Protein AF-A0A357Y9Z3-F1 (afdb_monomer)

Nearest PDB structures (foldseek):
  7zn7-assembly1_D  TM=4.263E-01  e=2.841E-01  Rattus norvegicus

Solvent-accessible surface area (backbone atoms only — not comparable to full-atom values): 13365 Å² total; per-residue (Å²): 133,91,77,90,83,85,89,81,90,85,83,82,91,77,90,75,86,73,85,72,78,72,78,73,81,78,77,74,78,72,71,76,79,88,62,95,70,67,68,81,37,86,86,42,94,64,26,63,57,56,56,49,52,51,51,52,57,54,69,74,39,79,52,66,67,63,37,29,50,50,33,48,51,52,28,53,43,28,49,44,34,23,53,49,42,35,75,78,37,70,86,40,57,69,58,32,48,51,25,48,52,53,24,44,56,30,49,55,54,28,44,57,36,61,64,68,58,66,87,41,56,93,36,73,71,50,49,61,44,48,56,50,48,53,60,49,40,59,43,48,36,52,44,29,49,53,51,36,63,77,30,66,88,39,63,70,58,30,52,55,32,51,52,51,33,51,56,47,54,58,45,49,53,58,48,32,43,64,36,64,67,58,60,78,73,76,66,82,57,73,92,62,80,53,36,21,10,27,70,88,65,44,63,24,55,19,65,57,53,27,53,67,68,73,40,61,74,67,43,82,38,65,43,81,79,87,128

Sequence (227 aa):
MKKFLILPLFVSFFLAGAVLAHPEDEITITVDLGIEDPGTLPTSPFYFLKEWRRGLKLLFTFDRVKKAELELEISNEKAAEAKKVEEENPDNIEAIKRAIENYKKSQERLKARLEALGDISENPQVERLLERLEERTEKHERLFEELLEKFEDQEELRDISREAKERLGETLERTLERAGKLRNEEIVCTQIYDPVCGQDGKTYSNDCHARRAKVEIRQKGECPRPF

Foldseek 3Di:
DDDDDDDDDDDDDDDDDDPPDDPDPPPPVPQCLVPPDLPDAPVDPCVVVVVVVLVVVLVPPPDLLVSLLSLLVVLSSLLVSLVVCCVVCVPPPVSSLVSLVSSVVSLVVSLVSLVVPPQQAPPPSVVVSLVVLVVNLVSSLVSLVVQLVSCVVPVSSNVSSVVSNVSSVVSSVVSCVSHVNPPPCPLDDDQQQFWFAFPVQAIDRDPSRCVSVVTDTPGTDGGDDDD

Mean predicted aligned error: 13.74 Å

Radius of gyration: 30.09 Å; Cα contacts (8 Å, |Δi|>4): 226; chains: 1; bounding box: 109×49×74 Å

Structure (mmCIF, N/CA/C/O backbone):
data_AF-A0A357Y9Z3-F1
#
_entry.id   AF-A0A357Y9Z3-F1
#
loop_
_atom_site.group_PDB
_atom_site.id
_atom_site.type_symbol
_atom_site.label_atom_id
_atom_site.label_alt_id
_atom_site.label_comp_id
_atom_site.label_asym_id
_atom_site.label_entity_id
_atom_site.label_seq_id
_atom_site.pdbx_PDB_ins_code
_atom_site.Cartn_x
_atom_site.Cartn_y
_atom_site.Cartn_z
_atom_site.occupancy
_atom_site.B_iso_or_equiv
_atom_site.auth_seq_id
_atom_site.auth_comp_id
_atom_site.auth_asym_id
_atom_site.auth_atom_id
_atom_site.pdbx_PDB_model_num
ATOM 1 N N . MET A 1 1 ? -87.201 -2.902 23.696 1.00 36.66 1 MET A N 1
ATOM 2 C CA . MET A 1 1 ? -86.396 -3.430 22.569 1.00 36.66 1 MET A CA 1
ATOM 3 C C . MET A 1 1 ? -85.145 -2.567 22.429 1.00 36.66 1 MET A C 1
ATOM 5 O O . MET A 1 1 ? -85.344 -1.373 22.334 1.00 36.66 1 MET A O 1
ATOM 9 N N . LYS A 1 2 ? -83.942 -3.188 22.447 1.00 39.88 2 LYS A N 1
ATOM 10 C CA . LYS A 1 2 ? -82.606 -2.768 21.921 1.00 39.88 2 LYS A CA 1
ATOM 11 C C . LYS A 1 2 ? -82.118 -1.320 22.165 1.00 39.88 2 LYS A C 1
ATOM 13 O O . LYS A 1 2 ? -82.866 -0.392 21.950 1.00 39.88 2 LYS A O 1
ATOM 18 N N . LYS A 1 3 ? -80.851 -0.981 22.411 1.00 43.59 3 LYS A N 1
ATOM 19 C CA . LYS A 1 3 ? -79.561 -1.563 22.842 1.00 43.59 3 LYS A CA 1
ATOM 20 C C . LYS A 1 3 ? -78.668 -0.311 23.066 1.00 43.59 3 LYS A C 1
ATOM 22 O O . LYS A 1 3 ? -78.899 0.716 22.437 1.00 43.59 3 LYS A O 1
ATOM 27 N N . PHE A 1 4 ? -77.681 -0.417 23.949 1.00 44.50 4 PHE A N 1
ATOM 28 C CA . PHE A 1 4 ? -76.581 0.533 24.187 1.00 44.50 4 PHE A CA 1
ATOM 29 C C . PHE A 1 4 ? -75.815 0.955 22.909 1.00 44.50 4 PHE A C 1
ATOM 31 O O . PHE A 1 4 ? -75.704 0.123 22.012 1.00 44.50 4 PHE A O 1
ATOM 38 N N . LEU A 1 5 ? -75.205 2.158 22.877 1.00 41.22 5 LEU A N 1
ATOM 39 C CA . LEU A 1 5 ? -73.734 2.381 22.956 1.00 41.22 5 LEU A CA 1
ATOM 40 C C . LEU A 1 5 ? -73.305 3.841 22.595 1.00 41.22 5 LEU A C 1
ATOM 42 O O . LEU A 1 5 ? -73.518 4.291 21.479 1.00 41.22 5 LEU A O 1
ATOM 46 N N . ILE A 1 6 ? -72.697 4.526 23.576 1.00 43.41 6 ILE A N 1
ATOM 47 C CA . ILE A 1 6 ? -71.386 5.235 23.608 1.00 43.41 6 ILE A CA 1
ATOM 48 C C . ILE A 1 6 ? -70.985 6.277 22.510 1.00 43.41 6 ILE A C 1
ATOM 50 O O . ILE A 1 6 ? -70.808 5.942 21.347 1.00 43.41 6 ILE A O 1
ATOM 54 N N . LEU A 1 7 ? -70.766 7.520 23.004 1.00 39.41 7 LEU A N 1
ATOM 55 C CA . LEU A 1 7 ? -69.836 8.655 22.687 1.00 39.41 7 LEU A CA 1
ATOM 56 C C . LEU A 1 7 ? -68.559 8.389 21.817 1.00 39.41 7 LEU A C 1
ATOM 58 O O . LEU A 1 7 ? -68.197 7.230 21.663 1.00 39.41 7 LEU A O 1
ATOM 62 N N . PRO A 1 8 ? -67.677 9.383 21.495 1.00 50.94 8 PRO A N 1
ATOM 63 C CA . PRO A 1 8 ? -67.817 10.822 21.170 1.00 50.94 8 PRO A CA 1
ATOM 64 C C . PRO A 1 8 ? -66.935 11.315 19.968 1.00 50.94 8 PRO A C 1
ATOM 66 O O . PRO A 1 8 ? -66.034 10.629 19.506 1.00 50.94 8 PRO A O 1
ATOM 69 N N . LEU A 1 9 ? -67.198 12.552 19.512 1.00 50.44 9 LEU A N 1
ATOM 70 C CA . LEU A 1 9 ? -66.268 13.631 19.086 1.00 50.44 9 LEU A CA 1
ATOM 71 C C . LEU A 1 9 ? -64.842 13.269 18.588 1.00 50.44 9 LEU A C 1
ATOM 73 O O . LEU A 1 9 ? -63.999 12.906 19.396 1.00 50.44 9 LEU A O 1
ATOM 77 N N . PHE A 1 10 ? -64.516 13.575 17.321 1.00 42.59 10 PHE A N 1
ATOM 78 C CA . PHE A 1 10 ? -63.180 14.076 16.949 1.00 42.59 10 PHE A CA 1
ATOM 79 C C . PHE A 1 10 ? -63.260 15.086 15.796 1.00 42.59 10 PHE A C 1
ATOM 81 O O . PHE A 1 10 ? -63.933 14.877 14.788 1.00 42.59 10 PHE A O 1
ATOM 88 N N . VAL A 1 11 ? -62.619 16.226 16.041 1.00 44.88 11 VAL A N 1
ATOM 89 C CA . VAL A 1 11 ? -62.682 17.487 15.302 1.00 44.88 11 VAL A CA 1
ATOM 90 C C . VAL A 1 11 ? -61.796 17.454 14.056 1.00 44.88 11 VAL A C 1
ATOM 92 O O . VAL A 1 11 ? -60.762 16.796 14.010 1.00 44.88 11 VAL A O 1
ATOM 95 N N . SER A 1 12 ? -62.272 18.195 13.061 1.00 44.56 12 SER A N 1
ATOM 96 C CA . SER A 1 12 ? -61.763 18.474 11.721 1.00 44.56 12 SER A CA 1
ATOM 97 C C . SER A 1 12 ? -60.246 18.468 11.499 1.00 44.56 12 SER A C 1
ATOM 99 O O . SER A 1 12 ? -59.479 19.175 12.148 1.00 44.56 12 SER A O 1
ATOM 101 N N . PHE A 1 13 ? -59.899 17.771 10.424 1.00 46.59 13 PHE A N 1
ATOM 102 C CA . PHE A 1 13 ? -58.672 17.808 9.642 1.00 46.59 13 PHE A CA 1
ATOM 103 C C . PHE A 1 13 ? -58.394 19.221 9.084 1.00 46.59 13 PHE A C 1
ATOM 105 O O . PHE A 1 13 ? -59.186 19.740 8.299 1.00 46.59 13 PHE A O 1
ATOM 112 N N . PHE A 1 14 ? -57.267 19.828 9.462 1.00 40.62 14 PHE A N 1
ATOM 113 C CA . PHE A 1 14 ? -56.675 20.976 8.767 1.00 40.62 14 PHE A CA 1
ATOM 114 C C . PHE A 1 14 ? -55.256 20.581 8.339 1.00 40.62 14 PHE A C 1
ATOM 116 O O . PHE A 1 14 ? -54.347 20.493 9.161 1.00 40.62 14 PHE A O 1
ATOM 123 N N . LEU A 1 15 ? -55.085 20.307 7.044 1.00 45.50 15 LEU A N 1
ATOM 124 C CA . LEU A 1 15 ? -53.782 20.182 6.390 1.00 45.50 15 LEU A CA 1
ATOM 125 C C . LEU A 1 15 ? -53.209 21.590 6.197 1.00 45.50 15 LEU A C 1
ATOM 127 O O . LEU A 1 15 ? -53.617 22.306 5.284 1.00 45.50 15 LEU A O 1
ATOM 131 N N . ALA A 1 16 ? -52.264 21.982 7.047 1.00 44.72 16 ALA A N 1
ATOM 132 C CA . ALA A 1 16 ? -51.320 23.046 6.733 1.00 44.72 16 ALA A CA 1
ATOM 133 C C . ALA A 1 16 ? -50.057 22.385 6.173 1.00 44.72 16 ALA A C 1
ATOM 135 O O . ALA A 1 16 ? -49.430 21.564 6.843 1.00 44.72 16 ALA A O 1
ATOM 136 N N . GLY A 1 17 ? -49.727 22.701 4.921 1.00 47.00 17 GLY A N 1
ATOM 137 C CA . GLY A 1 17 ? -48.512 22.235 4.269 1.00 47.00 17 GLY A CA 1
ATOM 138 C C . GLY A 1 17 ? -47.281 22.737 5.014 1.00 47.00 17 GLY A C 1
ATOM 139 O O . GLY A 1 17 ? -46.992 23.931 5.009 1.00 47.00 17 GLY A O 1
ATOM 140 N N . ALA A 1 18 ? -46.550 21.814 5.631 1.00 42.38 18 ALA A N 1
ATOM 141 C CA . ALA A 1 18 ? -45.146 22.014 5.923 1.00 42.38 18 ALA A CA 1
ATOM 142 C C . ALA A 1 18 ? -44.379 21.664 4.644 1.00 42.38 18 ALA A C 1
ATOM 144 O O . ALA A 1 18 ? -44.424 20.527 4.174 1.00 42.38 18 ALA A O 1
ATOM 145 N N . VAL A 1 19 ? -43.710 22.659 4.064 1.00 40.16 19 VAL A N 1
ATOM 146 C CA . VAL A 1 19 ? -42.598 22.430 3.143 1.00 40.16 19 VAL A CA 1
ATOM 147 C C . VAL A 1 19 ? -41.565 21.641 3.940 1.00 40.16 19 VAL A C 1
ATOM 149 O O . VAL A 1 19 ? -40.893 22.192 4.809 1.00 40.16 19 VAL A O 1
ATOM 152 N N . LEU A 1 20 ? -41.506 20.330 3.717 1.00 36.69 20 LEU A N 1
ATOM 153 C CA . LEU A 1 20 ? -40.380 19.532 4.168 1.00 36.69 20 LEU A CA 1
ATOM 154 C C . LEU A 1 20 ? -39.199 19.975 3.313 1.00 36.69 20 LEU A C 1
ATOM 156 O O . LEU A 1 20 ? -39.205 19.791 2.097 1.00 36.69 20 LEU A O 1
ATOM 160 N N . ALA A 1 21 ? -38.225 20.617 3.954 1.00 38.84 21 ALA A N 1
ATOM 161 C CA . ALA A 1 21 ? -36.883 20.707 3.418 1.00 38.84 21 ALA A CA 1
ATOM 162 C C . ALA A 1 21 ? -36.474 19.291 2.989 1.00 38.84 21 ALA A C 1
ATOM 164 O O . ALA A 1 21 ? -36.480 18.368 3.807 1.00 38.84 21 ALA A O 1
ATOM 165 N N . HIS A 1 22 ? -36.206 19.100 1.698 1.00 40.69 22 HIS A N 1
ATOM 166 C CA . HIS A 1 22 ? -35.485 17.915 1.267 1.00 40.69 22 HIS A CA 1
ATOM 167 C C . HIS A 1 22 ? -34.113 17.963 1.951 1.00 40.69 22 HIS A C 1
ATOM 169 O O . HIS A 1 22 ? -33.513 19.042 1.971 1.00 40.69 22 HIS A O 1
ATOM 175 N N . PRO A 1 23 ? -33.632 16.858 2.543 1.00 43.53 23 PRO A N 1
ATOM 176 C CA . PRO A 1 23 ? -32.230 16.784 2.904 1.00 43.53 23 PRO A CA 1
ATOM 177 C C . PRO A 1 23 ? -31.458 16.979 1.599 1.00 43.53 23 PRO A C 1
ATOM 179 O O . PRO A 1 23 ? -31.712 16.276 0.620 1.00 43.53 23 PRO A O 1
ATOM 182 N N . GLU A 1 24 ? -30.601 17.995 1.556 1.00 42.97 24 GLU A N 1
ATOM 183 C CA . GLU A 1 24 ? -29.545 18.029 0.555 1.00 42.97 24 GLU A CA 1
ATOM 184 C C . GLU A 1 24 ? -28.793 16.712 0.708 1.00 42.97 24 GLU A C 1
ATOM 186 O O . GLU A 1 24 ? -28.447 16.329 1.828 1.00 42.97 24 GLU A O 1
ATOM 191 N N . ASP A 1 25 ? -28.668 15.985 -0.398 1.00 36.69 25 ASP A N 1
ATOM 192 C CA . ASP A 1 25 ? -27.933 14.738 -0.481 1.00 36.69 25 ASP A CA 1
ATOM 193 C C . ASP A 1 25 ? -26.574 14.923 0.204 1.00 36.69 25 ASP A C 1
ATOM 195 O O . ASP A 1 25 ? -25.665 15.558 -0.333 1.00 36.69 25 ASP A O 1
ATOM 199 N N . GLU A 1 26 ? -26.442 14.385 1.414 1.00 37.16 26 GLU A N 1
ATOM 200 C CA . GLU A 1 26 ? -25.158 14.143 2.043 1.00 37.16 26 GLU A CA 1
ATOM 201 C C . GLU A 1 26 ? -24.483 13.104 1.150 1.00 37.16 26 GLU A C 1
ATOM 203 O O . GLU A 1 26 ? -24.727 11.899 1.258 1.00 37.16 26 GLU A O 1
ATOM 208 N N . ILE A 1 27 ? -23.715 13.584 0.169 1.00 39.47 27 ILE A N 1
ATOM 209 C CA . ILE A 1 27 ? -22.860 12.751 -0.666 1.00 39.47 27 ILE A CA 1
ATOM 210 C C . ILE A 1 27 ? -21.783 12.214 0.275 1.00 39.47 27 ILE A C 1
ATOM 212 O O . ILE A 1 27 ? -20.676 12.737 0.362 1.00 39.47 27 ILE A O 1
ATOM 216 N N . THR A 1 28 ? -22.124 11.163 1.011 1.00 40.84 28 THR A N 1
ATOM 217 C CA . THR A 1 28 ? -21.154 10.267 1.616 1.00 40.84 28 THR A CA 1
ATOM 218 C C . THR A 1 28 ? -20.412 9.640 0.445 1.00 40.84 28 THR A C 1
ATOM 220 O O . THR A 1 28 ? -20.874 8.690 -0.186 1.00 40.84 28 THR A O 1
ATOM 223 N N . ILE A 1 29 ? -19.274 10.230 0.072 1.00 50.00 29 ILE A N 1
ATOM 224 C CA . ILE A 1 29 ? -18.338 9.613 -0.864 1.00 50.00 29 ILE A CA 1
ATOM 225 C C . ILE A 1 29 ? -17.753 8.416 -0.116 1.00 50.00 29 ILE A C 1
ATOM 227 O O . ILE A 1 29 ? -16.662 8.482 0.437 1.00 50.00 29 ILE A O 1
ATOM 231 N N . THR A 1 30 ? -18.494 7.311 -0.044 1.00 61.34 30 THR A N 1
ATOM 232 C CA . THR A 1 30 ? -17.963 6.076 0.515 1.00 61.34 30 THR A CA 1
ATOM 233 C C . THR A 1 30 ? -16.830 5.644 -0.402 1.00 61.34 30 THR A C 1
ATOM 235 O O . THR A 1 30 ? -17.068 5.256 -1.546 1.00 61.34 30 THR A O 1
ATOM 238 N N . VAL A 1 31 ? -15.591 5.740 0.078 1.00 77.88 31 VAL A N 1
ATOM 239 C CA . VAL A 1 31 ? -14.409 5.404 -0.723 1.00 77.88 31 VAL A CA 1
ATOM 240 C 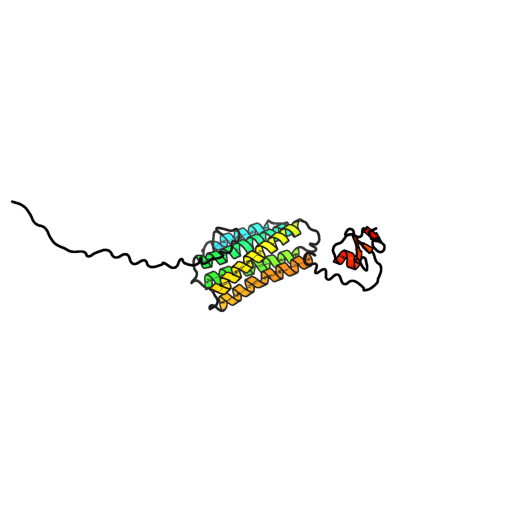C . VAL A 1 31 ? -14.487 3.944 -1.181 1.00 77.88 31 VAL A C 1
ATOM 242 O O . VAL A 1 31 ? -14.455 3.029 -0.354 1.00 77.88 31 VAL A O 1
ATOM 245 N N . ASP A 1 32 ? -14.612 3.716 -2.490 1.00 84.94 32 ASP A N 1
ATOM 246 C CA . ASP A 1 32 ? -14.648 2.372 -3.071 1.00 84.94 32 ASP A CA 1
ATOM 247 C C . ASP A 1 32 ? -13.223 1.840 -3.299 1.00 84.94 32 ASP A C 1
ATOM 249 O O . ASP A 1 32 ? -12.514 2.211 -4.242 1.00 84.94 32 ASP A O 1
ATOM 253 N N . LEU A 1 33 ? -12.803 0.933 -2.416 1.00 87.31 33 LEU A N 1
ATOM 254 C CA . LEU A 1 33 ? -11.519 0.232 -2.493 1.00 87.31 33 LEU A CA 1
ATOM 255 C C . LEU A 1 33 ? -11.547 -0.960 -3.470 1.00 87.31 33 LEU A C 1
ATOM 257 O O . LEU A 1 33 ? -10.529 -1.643 -3.643 1.00 87.31 33 LEU A O 1
ATOM 261 N N . GLY A 1 34 ? -12.689 -1.232 -4.110 1.00 82.62 34 GLY A N 1
ATOM 262 C CA . GLY A 1 34 ? -12.930 -2.412 -4.938 1.00 82.62 34 GLY A CA 1
ATOM 263 C C . GLY A 1 34 ? -12.962 -3.716 -4.136 1.00 82.62 34 GLY A C 1
ATOM 264 O O . GLY A 1 34 ? -12.630 -4.769 -4.678 1.00 82.62 34 GLY A O 1
ATOM 265 N N . ILE A 1 35 ? -13.277 -3.637 -2.839 1.00 85.06 35 ILE A N 1
ATOM 266 C CA . ILE A 1 35 ? -13.423 -4.773 -1.922 1.00 85.06 35 ILE A CA 1
ATOM 267 C C . ILE A 1 35 ? -14.720 -4.560 -1.140 1.00 85.06 35 ILE A C 1
ATOM 269 O O . ILE A 1 35 ? -14.771 -3.694 -0.272 1.00 85.06 35 ILE A O 1
ATOM 273 N N . GLU A 1 36 ? -15.749 -5.352 -1.446 1.00 80.38 36 GLU A N 1
ATOM 274 C CA . GLU A 1 36 ? -17.044 -5.291 -0.749 1.00 80.38 36 GLU A CA 1
ATOM 275 C C . GLU A 1 36 ? -16.958 -5.866 0.673 1.00 80.38 36 GLU A C 1
ATOM 277 O O . GLU A 1 36 ? -17.522 -5.305 1.610 1.00 80.38 36 GLU A O 1
ATOM 282 N N . ASP A 1 37 ? -16.222 -6.969 0.843 1.00 88.81 37 ASP A N 1
ATOM 283 C CA . ASP A 1 37 ? -16.010 -7.622 2.134 1.00 88.81 37 ASP A CA 1
ATOM 284 C C . ASP A 1 37 ? -14.552 -8.105 2.255 1.00 88.81 37 ASP A C 1
ATOM 286 O O . ASP A 1 37 ? -14.136 -9.014 1.525 1.00 88.81 37 ASP A O 1
ATOM 290 N N . PRO A 1 38 ? -13.742 -7.530 3.166 1.00 92.38 38 PRO A N 1
ATOM 291 C CA . PRO A 1 38 ? -12.386 -8.008 3.406 1.00 92.38 38 PRO A CA 1
ATOM 292 C C . PRO A 1 38 ? -12.358 -9.379 4.108 1.00 92.38 38 PRO A C 1
ATOM 294 O O . PRO A 1 38 ? -11.282 -9.969 4.244 1.00 92.38 38 PRO A O 1
ATOM 297 N N . GLY A 1 39 ? -13.489 -9.910 4.576 1.00 93.81 39 GLY A N 1
ATOM 298 C CA . GLY A 1 39 ? -13.601 -11.159 5.318 1.00 93.81 39 GLY A CA 1
ATOM 299 C C . GLY A 1 39 ? -13.204 -10.983 6.783 1.00 93.81 39 GLY A C 1
ATOM 300 O O . GLY A 1 39 ? -13.591 -10.030 7.448 1.00 93.81 39 GLY A O 1
ATOM 301 N N . THR A 1 40 ? -12.403 -11.904 7.330 1.00 95.25 40 THR A N 1
ATOM 302 C CA . THR A 1 40 ? -12.030 -11.860 8.755 1.00 95.25 40 THR A CA 1
ATOM 303 C C . THR A 1 40 ? -11.288 -10.567 9.110 1.00 95.25 40 THR A C 1
ATOM 305 O O . THR A 1 40 ? -10.220 -10.295 8.551 1.00 95.25 40 THR A O 1
ATOM 308 N N . LEU A 1 41 ? -11.841 -9.810 10.061 1.00 97.06 41 LEU A N 1
ATOM 309 C CA . LEU A 1 41 ? -11.287 -8.550 10.557 1.00 97.06 41 LEU A CA 1
ATOM 310 C C . LEU A 1 41 ? -10.275 -8.753 11.696 1.00 97.06 41 LEU A C 1
ATOM 312 O O . LEU A 1 41 ? -10.347 -9.768 12.395 1.00 97.06 41 LEU A O 1
ATOM 316 N N . PRO A 1 42 ? -9.387 -7.773 11.951 1.00 96.25 42 PRO A N 1
ATOM 317 C CA . PRO A 1 42 ? -8.447 -7.783 13.079 1.00 96.25 42 PRO A CA 1
ATOM 318 C C . PRO A 1 42 ? -9.083 -7.898 14.473 1.00 96.25 42 PRO A C 1
ATOM 320 O O . PRO A 1 42 ? -8.393 -8.234 15.435 1.00 96.25 42 PRO A O 1
ATOM 323 N N . THR A 1 43 ? -10.379 -7.612 14.595 1.00 95.12 43 THR A N 1
ATOM 324 C CA . THR A 1 43 ? -11.173 -7.780 15.822 1.00 95.12 43 THR A CA 1
ATOM 325 C C . THR A 1 43 ? -11.546 -9.241 16.092 1.00 95.12 43 THR A C 1
ATOM 327 O O . THR A 1 43 ? -11.872 -9.597 17.223 1.00 95.12 43 THR A O 1
ATOM 330 N N . SER A 1 44 ? -11.474 -10.111 15.079 1.00 96.56 44 SER A N 1
ATOM 331 C CA . SER A 1 44 ? -11.830 -11.524 15.192 1.00 96.56 44 SER A CA 1
ATOM 332 C C . SER A 1 44 ? -10.720 -12.358 15.851 1.00 96.56 44 SER A C 1
ATOM 334 O O . SER A 1 44 ? -9.554 -12.249 15.457 1.00 96.56 44 SER A O 1
ATOM 336 N N . PRO A 1 45 ? -11.061 -13.312 16.744 1.00 95.94 45 PRO A N 1
ATOM 337 C CA . PRO A 1 45 ? -10.101 -14.261 17.313 1.00 95.94 45 PRO A CA 1
ATOM 338 C C . PRO A 1 45 ? -9.368 -15.118 16.273 1.00 95.94 45 PRO A C 1
ATOM 340 O O . PRO A 1 45 ? -8.286 -15.622 16.553 1.00 95.94 45 PRO A O 1
ATOM 343 N N . PHE A 1 46 ? -9.940 -15.291 15.076 1.00 96.56 46 PHE A N 1
ATOM 344 C CA . PHE A 1 46 ? -9.372 -16.119 14.007 1.00 96.56 46 PHE A CA 1
ATOM 345 C C . PHE A 1 46 ? -8.571 -15.320 12.968 1.00 96.56 46 PHE A C 1
ATOM 347 O O . PHE A 1 46 ? -8.106 -15.894 11.982 1.00 96.56 46 PHE A O 1
ATOM 354 N N . TYR A 1 47 ? -8.348 -14.017 13.179 1.00 95.88 47 TYR A N 1
ATOM 355 C CA . TYR A 1 47 ? -7.584 -13.172 12.252 1.00 95.88 47 TYR A CA 1
ATOM 356 C C . TYR A 1 47 ? -6.153 -13.679 12.001 1.00 95.88 47 TYR A C 1
ATOM 358 O O . TYR A 1 47 ? -5.626 -13.555 10.895 1.00 95.88 47 TYR A O 1
ATOM 366 N N . PHE A 1 48 ? -5.540 -14.344 12.987 1.00 96.25 48 PHE A N 1
ATOM 367 C CA . PHE A 1 48 ? -4.215 -14.956 12.832 1.00 96.25 48 PHE A CA 1
ATOM 368 C C . PHE A 1 48 ? -4.152 -15.957 11.665 1.00 96.25 48 PHE A C 1
ATOM 370 O O . PHE A 1 48 ? -3.115 -16.068 11.012 1.00 96.25 48 PHE A O 1
ATOM 377 N N . LEU A 1 49 ? -5.251 -16.666 11.368 1.00 97.00 49 LEU A N 1
ATOM 378 C CA . LEU A 1 49 ? -5.307 -17.626 10.265 1.00 97.00 49 LEU A CA 1
ATOM 379 C C . LEU A 1 49 ? -5.216 -16.909 8.910 1.00 97.00 49 LEU A C 1
ATOM 381 O O . LEU A 1 49 ? -4.570 -17.408 7.985 1.00 97.00 49 LEU A O 1
ATOM 385 N N . LYS A 1 50 ? -5.808 -15.713 8.811 1.00 96.38 50 LYS A N 1
ATOM 386 C CA . LYS A 1 50 ? -5.722 -14.848 7.630 1.00 96.38 50 LYS A CA 1
ATOM 387 C C . LYS A 1 50 ? -4.293 -14.357 7.412 1.00 96.38 50 LYS A C 1
ATOM 389 O O . LYS A 1 50 ? -3.760 -14.518 6.313 1.00 96.38 50 LYS A O 1
ATOM 394 N N . GLU A 1 51 ? -3.643 -13.839 8.458 1.00 97.12 51 GLU A N 1
ATOM 395 C CA . GLU A 1 51 ? -2.244 -13.387 8.378 1.00 97.12 51 GLU A CA 1
ATOM 396 C C . GLU A 1 51 ? -1.289 -14.544 8.046 1.00 97.12 51 GLU A C 1
ATOM 398 O O . GLU A 1 51 ? -0.398 -14.389 7.209 1.00 97.12 51 GLU A O 1
ATOM 403 N N . TRP A 1 52 ? -1.509 -15.732 8.615 1.00 96.31 52 TRP A N 1
ATOM 404 C CA . TRP A 1 52 ? -0.733 -16.925 8.277 1.00 96.31 52 TRP A CA 1
ATOM 405 C C . TRP A 1 52 ? -0.898 -17.324 6.803 1.00 96.31 52 TRP A C 1
ATOM 407 O O . TRP A 1 52 ? 0.098 -17.551 6.113 1.00 96.31 52 TRP A O 1
ATOM 417 N N . ARG A 1 53 ? -2.134 -17.331 6.277 1.00 96.81 53 ARG A N 1
ATOM 418 C CA . ARG A 1 53 ? -2.403 -17.619 4.856 1.00 96.81 53 ARG A CA 1
ATOM 419 C C . ARG A 1 53 ? -1.721 -16.608 3.931 1.00 96.81 53 ARG A C 1
ATOM 421 O O . ARG A 1 53 ? -1.146 -17.011 2.919 1.00 96.81 53 ARG A O 1
ATOM 428 N N . ARG A 1 54 ? -1.749 -15.315 4.273 1.00 96.75 54 ARG A N 1
ATOM 429 C CA . ARG A 1 54 ? -1.024 -14.256 3.545 1.00 96.75 54 ARG A CA 1
ATOM 430 C C . ARG A 1 54 ? 0.482 -14.525 3.540 1.00 96.75 54 ARG A C 1
ATOM 432 O O . ARG A 1 54 ? 1.106 -14.479 2.482 1.00 96.75 54 ARG A O 1
ATOM 439 N N . GLY A 1 55 ? 1.042 -14.887 4.695 1.00 96.56 55 GLY A N 1
ATOM 440 C CA . GLY A 1 55 ? 2.449 -15.266 4.836 1.00 96.56 55 GLY A CA 1
ATOM 441 C C . GLY A 1 55 ? 2.839 -16.449 3.948 1.00 96.56 55 GLY A C 1
ATOM 442 O O . GLY A 1 55 ? 3.844 -16.378 3.241 1.00 96.56 55 GLY A O 1
ATOM 443 N N . LEU A 1 56 ? 2.016 -17.502 3.904 1.00 97.31 56 LEU A N 1
ATOM 444 C CA . LEU A 1 56 ? 2.230 -18.634 3.000 1.00 97.31 56 LEU A CA 1
ATOM 445 C C . LEU A 1 56 ? 2.169 -18.215 1.525 1.00 97.31 56 LEU A C 1
ATOM 447 O O . LEU A 1 56 ? 3.070 -18.556 0.761 1.00 97.31 56 LEU A O 1
ATOM 451 N N . LYS A 1 57 ? 1.151 -17.439 1.123 1.00 96.75 57 LYS A N 1
ATOM 452 C CA . LYS A 1 57 ? 1.010 -16.945 -0.262 1.00 96.75 57 LYS A CA 1
ATOM 453 C C . LYS A 1 57 ? 2.257 -16.150 -0.683 1.00 96.75 57 LYS A C 1
ATOM 455 O O . LYS A 1 57 ? 2.792 -16.373 -1.768 1.00 96.75 57 LYS A O 1
ATOM 460 N N . LEU A 1 58 ? 2.781 -15.294 0.198 1.00 96.50 58 LEU A N 1
ATOM 461 C CA . LEU A 1 58 ? 4.013 -14.527 -0.030 1.00 96.50 58 LEU A CA 1
ATOM 462 C C . LEU A 1 58 ? 5.274 -15.403 -0.100 1.00 96.50 58 LEU A C 1
ATOM 464 O O . LEU A 1 58 ? 6.158 -15.131 -0.917 1.00 96.50 58 LEU A O 1
ATOM 468 N N . LEU A 1 59 ? 5.370 -16.442 0.734 1.00 96.56 59 LEU A N 1
ATOM 469 C CA . LEU A 1 59 ? 6.517 -17.354 0.764 1.00 96.56 59 LEU A CA 1
ATOM 470 C C . LEU A 1 59 ? 6.657 -18.133 -0.551 1.00 96.56 59 LEU A C 1
ATOM 472 O O . LEU A 1 59 ? 7.761 -18.237 -1.081 1.00 96.56 59 LEU A O 1
ATOM 476 N N . PHE A 1 60 ? 5.542 -18.612 -1.106 1.00 96.75 60 PHE A N 1
ATOM 477 C CA . PHE A 1 60 ? 5.520 -19.378 -2.358 1.00 96.75 60 PHE A CA 1
ATOM 478 C C . PHE A 1 60 ? 5.437 -18.518 -3.629 1.00 96.75 60 PH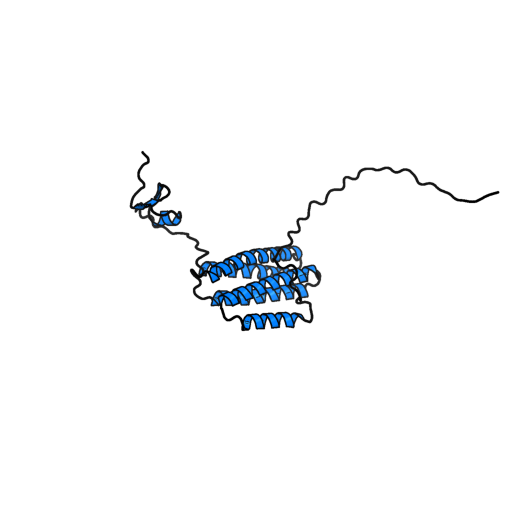E A C 1
ATOM 480 O O . PHE A 1 60 ? 5.483 -19.048 -4.739 1.00 96.75 60 PHE A O 1
ATOM 487 N N . THR A 1 61 ? 5.353 -17.192 -3.507 1.00 96.75 61 THR A N 1
ATOM 488 C CA . THR A 1 61 ? 5.457 -16.289 -4.661 1.00 96.75 61 THR A CA 1
ATOM 489 C C . THR A 1 61 ? 6.934 -16.007 -4.930 1.00 96.75 61 THR A C 1
ATOM 491 O O . THR A 1 61 ? 7.552 -15.240 -4.207 1.00 96.75 61 THR A O 1
ATOM 494 N N . PHE A 1 62 ? 7.554 -16.638 -5.927 1.00 95.50 62 PHE A N 1
ATOM 495 C CA . PHE A 1 62 ? 9.005 -16.489 -6.157 1.00 95.50 62 PHE A CA 1
ATOM 496 C C . PHE A 1 62 ? 9.383 -15.281 -7.018 1.00 95.50 62 PHE A C 1
ATOM 498 O O . PHE A 1 62 ? 10.441 -14.686 -6.821 1.00 95.50 62 PHE A O 1
ATOM 505 N N . ASP A 1 63 ? 8.510 -14.905 -7.950 1.00 94.94 63 ASP A N 1
ATOM 506 C CA . ASP A 1 63 ? 8.705 -13.742 -8.811 1.00 94.94 63 ASP A CA 1
ATOM 507 C C . ASP A 1 63 ? 8.647 -12.446 -7.986 1.00 94.94 63 ASP A C 1
ATOM 509 O O . ASP A 1 63 ? 7.730 -12.249 -7.185 1.00 94.94 63 ASP A O 1
ATOM 513 N N . ARG A 1 64 ? 9.646 -11.572 -8.155 1.00 95.06 64 ARG A N 1
ATOM 514 C CA . ARG A 1 64 ? 9.780 -10.352 -7.346 1.00 95.06 64 ARG A CA 1
ATOM 515 C C . ARG A 1 64 ? 8.667 -9.344 -7.623 1.00 95.06 64 ARG A C 1
ATOM 517 O O . ARG A 1 64 ? 8.152 -8.762 -6.672 1.00 95.06 64 ARG A O 1
ATOM 524 N N . VAL A 1 65 ? 8.276 -9.177 -8.888 1.00 95.19 65 VAL A N 1
ATOM 525 C CA . VAL A 1 65 ? 7.219 -8.239 -9.287 1.00 95.19 65 VAL A CA 1
ATOM 526 C C . VAL A 1 65 ? 5.870 -8.750 -8.798 1.00 95.19 65 VAL A C 1
ATOM 528 O O . VAL A 1 65 ? 5.168 -8.025 -8.105 1.00 95.19 65 VAL A O 1
ATOM 531 N N . LYS A 1 66 ? 5.551 -10.031 -9.023 1.00 96.12 66 LYS A N 1
ATOM 532 C CA . LYS A 1 66 ? 4.320 -10.651 -8.500 1.00 96.12 66 LYS A CA 1
ATOM 533 C C . LYS A 1 66 ? 4.267 -10.637 -6.976 1.00 96.12 66 LYS A C 1
ATOM 535 O O . LYS A 1 66 ? 3.192 -10.520 -6.401 1.00 96.12 66 LYS A O 1
ATOM 540 N N . LYS A 1 67 ? 5.412 -10.756 -6.296 1.00 97.44 67 LYS A N 1
ATOM 541 C CA . LYS A 1 67 ? 5.476 -10.632 -4.833 1.00 97.44 67 LYS A CA 1
ATOM 542 C C . LYS A 1 67 ? 5.168 -9.207 -4.374 1.00 97.44 67 LYS A C 1
ATOM 544 O O . LYS A 1 67 ? 4.494 -9.050 -3.361 1.00 97.44 67 LYS A O 1
ATOM 549 N N . ALA A 1 68 ? 5.644 -8.190 -5.092 1.00 97.06 68 ALA A N 1
ATOM 550 C CA . ALA A 1 68 ? 5.292 -6.796 -4.825 1.00 97.06 68 ALA A CA 1
ATOM 551 C C . ALA A 1 68 ? 3.805 -6.525 -5.111 1.00 97.06 68 ALA A C 1
ATOM 553 O O . ALA A 1 68 ? 3.128 -5.962 -4.258 1.00 97.06 68 ALA A O 1
ATOM 554 N N . GLU A 1 69 ? 3.275 -7.012 -6.240 1.00 96.94 69 GLU A N 1
ATOM 555 C CA . GLU A 1 69 ? 1.840 -6.955 -6.568 1.00 96.94 69 GLU A CA 1
ATOM 556 C C . GLU A 1 69 ? 0.982 -7.606 -5.476 1.00 96.94 69 GLU A C 1
ATOM 558 O O . GLU A 1 69 ? -0.027 -7.046 -5.059 1.00 96.94 69 GLU A O 1
ATOM 563 N N . LEU A 1 70 ? 1.399 -8.770 -4.972 1.00 97.88 70 LEU A N 1
ATOM 564 C CA . LEU A 1 70 ? 0.703 -9.459 -3.892 1.00 97.88 70 LEU A CA 1
ATOM 565 C C . LEU A 1 70 ? 0.747 -8.678 -2.569 1.00 97.88 70 LEU A C 1
ATOM 567 O O . LEU A 1 70 ? -0.232 -8.658 -1.830 1.00 97.88 70 LEU A O 1
ATOM 571 N N . GLU A 1 71 ? 1.868 -8.039 -2.236 1.00 97.81 71 GLU A N 1
ATOM 572 C CA . GLU A 1 71 ? 1.926 -7.195 -1.037 1.00 97.81 71 GLU A CA 1
ATOM 573 C C . GLU A 1 71 ? 1.053 -5.939 -1.192 1.00 97.81 71 GLU A C 1
ATOM 575 O O . GLU A 1 71 ? 0.427 -5.523 -0.220 1.00 97.81 71 GLU A O 1
ATOM 580 N N . LEU A 1 72 ? 0.936 -5.384 -2.405 1.00 97.56 72 LEU A N 1
ATOM 581 C CA . LEU A 1 72 ? -0.001 -4.299 -2.709 1.00 97.56 72 LEU A CA 1
ATOM 582 C C . LEU A 1 72 ? -1.462 -4.753 -2.547 1.00 97.56 72 LEU A C 1
ATOM 584 O O . LEU A 1 72 ? -2.251 -4.035 -1.937 1.00 97.56 72 LEU A O 1
ATOM 588 N N . GLU A 1 73 ? -1.813 -5.959 -3.011 1.00 96.81 73 GLU A N 1
ATOM 589 C CA . GLU A 1 73 ? -3.133 -6.578 -2.789 1.00 96.81 73 GLU A CA 1
ATOM 590 C C . GLU A 1 73 ? -3.432 -6.705 -1.286 1.00 96.81 73 GLU A C 1
ATOM 592 O O . GLU A 1 73 ? -4.483 -6.269 -0.821 1.00 96.81 73 GLU A O 1
ATOM 597 N N . ILE A 1 74 ? -2.474 -7.212 -0.502 1.00 97.56 74 ILE A N 1
ATOM 598 C CA . ILE A 1 74 ? -2.595 -7.316 0.961 1.00 97.56 74 ILE A CA 1
ATOM 599 C C . ILE A 1 74 ? -2.759 -5.935 1.608 1.00 97.56 74 ILE A C 1
ATOM 601 O O . ILE A 1 74 ? -3.538 -5.795 2.550 1.00 97.56 74 ILE A O 1
ATOM 605 N N . SER A 1 75 ? -2.038 -4.919 1.127 1.00 97.38 75 SER A N 1
ATOM 606 C CA . SER A 1 75 ? -2.184 -3.547 1.618 1.00 97.38 75 SER A CA 1
ATOM 607 C C . SER A 1 75 ? -3.579 -2.994 1.318 1.00 97.38 75 SER A C 1
ATOM 609 O O . SER A 1 75 ? -4.191 -2.397 2.198 1.00 97.38 75 SER A O 1
ATOM 611 N N . ASN A 1 76 ? -4.126 -3.263 0.127 1.00 97.50 76 ASN A N 1
ATOM 612 C CA . ASN A 1 76 ? -5.497 -2.888 -0.229 1.00 97.50 76 ASN A CA 1
ATOM 613 C C . ASN A 1 76 ? -6.541 -3.591 0.649 1.00 97.50 76 ASN A C 1
ATOM 615 O O . ASN A 1 76 ? -7.462 -2.947 1.141 1.00 97.50 76 ASN A O 1
ATOM 619 N N . GLU A 1 77 ? -6.371 -4.890 0.912 1.00 97.38 77 GLU A N 1
ATOM 620 C CA . GLU A 1 77 ? -7.237 -5.620 1.842 1.00 97.38 77 GLU A CA 1
ATOM 621 C C . GLU A 1 77 ? -7.165 -5.048 3.267 1.00 97.38 77 GLU A C 1
ATOM 623 O O . GLU A 1 77 ? -8.190 -4.954 3.932 1.00 97.38 77 GLU A O 1
ATOM 628 N N . LYS A 1 78 ? -5.983 -4.646 3.751 1.00 97.88 78 LYS A N 1
ATOM 629 C CA . LYS A 1 78 ? -5.825 -4.057 5.094 1.00 97.88 78 LYS A CA 1
ATOM 630 C C . LYS A 1 78 ? -6.412 -2.648 5.199 1.00 97.88 78 LYS A C 1
ATOM 632 O O . LYS A 1 78 ? -6.929 -2.303 6.256 1.00 97.88 78 LYS A O 1
ATOM 637 N N . ALA A 1 79 ? -6.384 -1.862 4.122 1.00 97.44 79 ALA A N 1
ATOM 638 C CA . ALA A 1 79 ? -7.127 -0.604 4.053 1.00 97.44 79 ALA A CA 1
ATOM 639 C C . ALA A 1 79 ? -8.641 -0.860 4.171 1.00 97.44 79 ALA A C 1
ATOM 641 O O . ALA A 1 79 ? -9.318 -0.219 4.972 1.00 97.44 79 ALA A O 1
ATOM 642 N N . ALA A 1 80 ? -9.158 -1.870 3.460 1.00 97.19 80 ALA A N 1
ATOM 643 C CA . ALA A 1 80 ? -10.561 -2.273 3.563 1.00 97.19 80 ALA A CA 1
ATOM 644 C C . ALA A 1 80 ? -10.922 -2.824 4.952 1.00 97.19 80 ALA A C 1
ATOM 646 O O . ALA A 1 80 ? -12.001 -2.538 5.458 1.00 97.19 80 ALA A O 1
ATOM 647 N N . GLU A 1 81 ? -10.021 -3.559 5.612 1.00 97.88 81 GLU A N 1
ATOM 648 C CA . GLU A 1 81 ? -10.200 -3.963 7.012 1.00 97.88 81 GLU A CA 1
ATOM 649 C C . GLU A 1 81 ? -10.281 -2.759 7.954 1.00 97.88 81 GLU A C 1
ATOM 651 O O . GLU A 1 81 ? -11.121 -2.766 8.846 1.00 97.88 81 GLU A O 1
ATOM 656 N N . ALA A 1 82 ? -9.434 -1.739 7.777 1.00 97.25 82 ALA A N 1
ATOM 657 C CA . ALA A 1 82 ? -9.466 -0.534 8.605 1.00 97.25 82 ALA A CA 1
ATOM 658 C C . ALA A 1 82 ? -10.791 0.218 8.453 1.00 97.25 82 ALA A C 1
ATOM 660 O O . ALA A 1 82 ? -11.423 0.528 9.461 1.00 97.25 82 ALA A O 1
ATOM 661 N N . LYS A 1 83 ? -11.250 0.400 7.208 1.00 96.19 83 LYS A N 1
ATOM 662 C CA . LYS A 1 83 ? -12.575 0.953 6.918 1.00 96.19 83 LYS A CA 1
ATOM 663 C C . LYS A 1 83 ? -13.680 0.125 7.574 1.00 96.19 83 LYS A C 1
ATOM 665 O O . LYS A 1 83 ? -14.517 0.656 8.287 1.00 96.19 83 LYS A O 1
ATOM 670 N N . LYS A 1 84 ? -13.652 -1.199 7.396 1.00 96.12 84 LYS A N 1
ATOM 671 C CA . LYS A 1 84 ? -14.715 -2.070 7.904 1.00 96.12 84 LYS A CA 1
ATOM 672 C C . LYS A 1 84 ? -14.772 -2.130 9.430 1.00 96.12 84 LYS A C 1
ATOM 674 O O . LYS A 1 84 ? -15.852 -2.206 10.003 1.00 96.12 84 LYS A O 1
ATOM 679 N N . VAL A 1 85 ? -13.617 -2.093 10.093 1.00 96.56 85 VAL A N 1
ATOM 680 C CA . VAL A 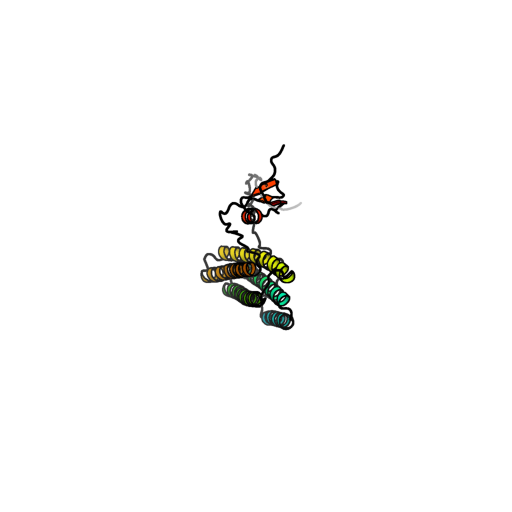1 85 ? -13.545 -2.027 11.559 1.00 96.56 85 VAL A CA 1
ATOM 681 C C . VAL A 1 85 ? -14.149 -0.724 12.075 1.00 96.56 85 VAL A C 1
ATOM 683 O O . VAL A 1 85 ? -14.856 -0.771 13.079 1.00 96.56 85 VAL A O 1
ATOM 686 N N . GLU A 1 86 ? -13.901 0.397 11.394 1.00 94.81 86 GLU A N 1
ATOM 687 C CA . GLU A 1 86 ? -14.524 1.683 11.715 1.00 94.81 86 GLU A CA 1
ATOM 688 C C . GLU A 1 86 ? -16.043 1.645 11.509 1.00 94.81 86 GLU A C 1
ATOM 690 O O . GLU A 1 86 ? -16.774 1.996 12.428 1.00 94.81 86 GLU A O 1
ATOM 695 N N . GLU A 1 87 ? -16.521 1.115 10.379 1.00 93.31 87 GLU A N 1
ATOM 696 C CA . GLU A 1 87 ? -17.958 0.965 10.106 1.00 93.31 87 GLU A CA 1
ATOM 697 C C . GLU A 1 87 ? -18.683 0.098 11.152 1.00 93.31 87 GLU A C 1
ATOM 699 O O . GLU A 1 87 ? -19.805 0.405 11.554 1.00 93.31 87 GLU A O 1
ATOM 704 N N . GLU A 1 88 ? -18.076 -1.016 11.575 1.00 94.38 88 GLU A N 1
ATOM 705 C CA . GLU A 1 88 ? -18.708 -1.952 12.514 1.00 94.38 88 GLU A CA 1
ATOM 706 C C . GLU A 1 88 ? -18.568 -1.529 13.981 1.00 94.38 88 GLU A C 1
ATOM 708 O O . GLU A 1 88 ? -19.391 -1.918 14.810 1.00 94.38 88 GLU A O 1
ATOM 713 N N . ASN A 1 89 ? -17.507 -0.796 14.331 1.00 93.19 89 ASN A N 1
ATOM 714 C CA . ASN A 1 89 ? -17.175 -0.451 15.714 1.00 93.19 89 ASN A CA 1
ATOM 715 C C . ASN A 1 89 ? -16.581 0.971 15.816 1.00 93.19 89 ASN A C 1
ATOM 717 O O . ASN A 1 89 ? -15.426 1.107 16.236 1.00 93.19 89 ASN A O 1
ATOM 721 N N . PRO A 1 90 ? -17.346 2.030 15.491 1.00 92.56 90 PRO A N 1
ATOM 722 C CA . PRO A 1 90 ? -16.827 3.402 15.414 1.00 92.56 90 PRO A CA 1
ATOM 723 C C . PRO A 1 90 ? -16.274 3.917 16.753 1.00 92.56 90 PRO A C 1
ATOM 725 O O . PRO A 1 90 ? -15.292 4.653 16.782 1.00 92.56 90 PRO A O 1
ATOM 728 N N . ASP A 1 91 ? -16.836 3.458 17.875 1.00 92.62 91 ASP A N 1
ATOM 729 C CA . ASP A 1 91 ? -16.388 3.838 19.221 1.00 92.62 91 ASP A CA 1
ATOM 730 C C . ASP A 1 91 ? -15.152 3.050 19.700 1.00 92.62 91 ASP A C 1
ATOM 732 O O . ASP A 1 91 ? -14.559 3.359 20.737 1.00 92.62 91 ASP A O 1
ATOM 736 N N . ASN A 1 92 ? -14.748 1.995 18.982 1.00 95.12 92 ASN A N 1
ATOM 737 C CA . ASN A 1 92 ? -13.631 1.141 19.377 1.00 95.12 92 ASN A CA 1
ATOM 738 C C . ASN A 1 92 ? -12.311 1.637 18.775 1.00 95.12 92 ASN A C 1
ATOM 740 O O . ASN A 1 92 ? -11.723 1.023 17.881 1.00 95.12 92 ASN A O 1
ATOM 744 N N . ILE A 1 93 ? -11.830 2.744 19.336 1.00 93.88 93 ILE A N 1
ATOM 745 C CA . ILE A 1 93 ? -10.600 3.438 18.937 1.00 93.88 93 ILE A CA 1
ATOM 746 C C . ILE A 1 93 ? -9.394 2.490 18.851 1.00 93.88 93 ILE A C 1
ATOM 748 O O . ILE A 1 93 ? -8.638 2.528 17.884 1.00 93.88 93 ILE A O 1
ATOM 752 N N . GLU A 1 94 ? -9.238 1.578 19.814 1.00 95.88 94 GLU A N 1
ATOM 753 C CA . GLU A 1 94 ? -8.117 0.630 19.841 1.00 95.88 94 GLU A CA 1
ATOM 754 C C . GLU A 1 94 ? -8.198 -0.403 18.702 1.00 95.88 94 GLU A C 1
ATOM 756 O O . GLU A 1 94 ? -7.175 -0.796 18.132 1.00 95.88 94 GLU A O 1
ATOM 761 N N . ALA A 1 95 ? -9.405 -0.839 18.323 1.00 96.75 95 ALA A N 1
ATOM 762 C CA . ALA A 1 95 ? -9.587 -1.728 17.179 1.00 96.75 95 ALA A CA 1
ATOM 763 C C . ALA A 1 95 ? -9.253 -1.028 15.855 1.00 96.75 95 ALA A C 1
ATOM 765 O O . ALA A 1 95 ? -8.539 -1.606 15.028 1.00 96.75 95 ALA A O 1
ATOM 766 N N . ILE A 1 96 ? -9.720 0.212 15.682 1.00 97.25 96 ILE A N 1
ATOM 767 C CA . ILE A 1 96 ? -9.442 1.039 14.500 1.00 97.25 96 ILE A CA 1
ATOM 768 C C . ILE A 1 96 ? -7.938 1.288 14.395 1.00 97.25 96 ILE A C 1
ATOM 770 O O . ILE A 1 96 ? -7.320 0.965 13.379 1.00 97.25 96 ILE A O 1
ATOM 774 N N . LYS A 1 97 ? -7.312 1.738 15.487 1.00 97.56 97 LYS A N 1
ATOM 775 C CA . LYS A 1 97 ? -5.863 1.932 15.584 1.00 97.56 97 LYS A CA 1
ATOM 776 C C . LYS A 1 97 ? -5.097 0.674 15.183 1.00 97.56 97 LYS A C 1
ATOM 778 O O . LYS A 1 97 ? -4.221 0.742 14.324 1.00 97.56 97 LYS A O 1
ATOM 783 N N . ARG A 1 98 ? -5.452 -0.498 15.725 1.00 97.75 98 ARG A N 1
ATOM 784 C CA . ARG A 1 98 ? -4.817 -1.777 15.357 1.00 97.75 98 ARG A CA 1
ATOM 785 C C . ARG A 1 98 ? -4.955 -2.089 13.865 1.00 97.75 98 ARG A C 1
ATOM 787 O O . ARG A 1 98 ? -4.019 -2.627 13.266 1.00 97.75 98 ARG A O 1
ATOM 794 N N . ALA A 1 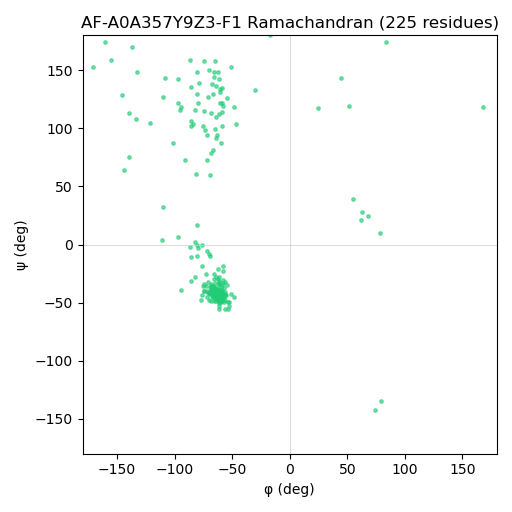99 ? -6.105 -1.802 13.260 1.00 98.25 99 ALA A N 1
ATOM 795 C CA . ALA A 1 99 ? -6.314 -2.019 11.833 1.00 98.25 99 ALA A CA 1
ATOM 796 C C . ALA A 1 99 ? -5.429 -1.086 10.984 1.00 98.25 99 ALA A C 1
ATOM 798 O O . ALA A 1 99 ? -4.753 -1.554 10.064 1.00 98.25 99 ALA A O 1
ATOM 799 N N . ILE A 1 100 ? -5.323 0.191 11.362 1.00 97.94 100 ILE A N 1
ATOM 800 C CA . ILE A 1 100 ? -4.430 1.160 10.709 1.00 97.94 100 ILE A CA 1
ATOM 801 C C . ILE A 1 100 ? -2.957 0.764 10.895 1.00 97.94 100 ILE A C 1
ATOM 803 O O . ILE A 1 100 ? -2.183 0.782 9.939 1.00 97.94 100 ILE A O 1
ATOM 807 N N . GLU A 1 101 ? -2.547 0.317 12.085 1.00 98.00 101 GLU A N 1
ATOM 808 C CA . GLU A 1 101 ? -1.191 -0.201 12.316 1.00 98.00 101 GLU A CA 1
ATOM 809 C C . GLU A 1 101 ? -0.874 -1.414 11.433 1.00 98.00 101 GLU A C 1
ATOM 811 O O . GLU A 1 101 ? 0.241 -1.548 10.918 1.00 98.00 101 GLU A O 1
ATOM 816 N N . ASN A 1 102 ? -1.841 -2.316 11.248 1.00 98.12 102 ASN A N 1
ATOM 817 C CA . ASN A 1 102 ? -1.686 -3.468 10.365 1.00 98.12 102 ASN A CA 1
ATOM 818 C C . ASN A 1 102 ? -1.464 -3.037 8.914 1.00 98.12 102 ASN A C 1
ATOM 820 O O . ASN A 1 102 ? -0.605 -3.628 8.251 1.00 98.12 102 ASN A O 1
ATOM 824 N N . TYR A 1 103 ? -2.206 -2.030 8.450 1.00 98.00 103 TYR A N 1
ATOM 825 C CA . TYR A 1 103 ? -2.039 -1.411 7.138 1.00 98.00 103 TYR A CA 1
ATOM 826 C C . TYR A 1 103 ? -0.675 -0.712 6.995 1.00 98.00 103 TYR A C 1
ATOM 828 O O . TYR A 1 103 ? 0.069 -0.991 6.055 1.00 98.00 103 TYR A O 1
ATOM 836 N N . LYS A 1 104 ? -0.248 0.091 7.976 1.00 98.12 104 LYS A N 1
ATOM 837 C CA . LYS A 1 104 ? 1.096 0.701 7.979 1.00 98.12 104 LYS A CA 1
ATOM 838 C C . LYS A 1 104 ? 2.201 -0.351 7.877 1.00 98.12 104 LYS A C 1
ATOM 840 O O . LYS A 1 104 ? 3.163 -0.193 7.127 1.00 98.12 104 LYS A O 1
ATOM 845 N N . LYS A 1 105 ? 2.049 -1.477 8.582 1.00 97.81 105 LYS A N 1
ATOM 846 C CA . LYS A 1 105 ? 2.983 -2.610 8.492 1.00 97.81 105 LYS A C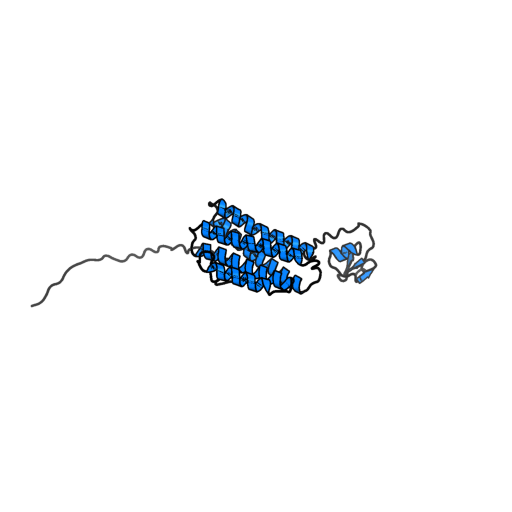A 1
ATOM 847 C C . LYS A 1 105 ? 2.984 -3.279 7.115 1.00 97.81 105 LYS A C 1
ATOM 849 O O . LYS A 1 105 ? 4.005 -3.869 6.766 1.00 97.81 105 LYS A O 1
ATOM 854 N N . SER A 1 106 ? 1.888 -3.276 6.347 1.00 97.56 106 SER A N 1
ATOM 855 C CA . SER A 1 106 ? 1.931 -3.739 4.947 1.00 97.56 106 SER A CA 1
ATOM 856 C C . SER A 1 106 ? 2.580 -2.719 4.025 1.00 97.56 106 SER A C 1
ATOM 858 O O . SER A 1 106 ? 3.333 -3.137 3.154 1.00 97.56 106 SER A O 1
ATOM 860 N N . GLN A 1 107 ? 2.385 -1.415 4.245 1.00 97.69 107 GLN A N 1
ATOM 861 C CA . GLN A 1 107 ? 3.072 -0.377 3.468 1.00 97.69 107 GLN A CA 1
ATOM 862 C C . GLN A 1 107 ? 4.596 -0.488 3.587 1.00 97.69 107 GLN A C 1
ATOM 864 O O . GLN A 1 107 ? 5.284 -0.463 2.574 1.00 97.69 107 GLN A O 1
ATOM 869 N N . GLU A 1 108 ? 5.132 -0.708 4.793 1.00 97.19 108 GLU A N 1
ATOM 870 C CA . GLU A 1 108 ? 6.580 -0.919 4.988 1.00 97.19 108 GLU A CA 1
ATOM 871 C C . GLU A 1 108 ? 7.102 -2.133 4.213 1.00 97.19 108 GLU A C 1
ATOM 873 O O . GLU A 1 108 ? 8.155 -2.095 3.573 1.00 97.19 108 GLU A O 1
ATOM 878 N N . ARG A 1 109 ? 6.342 -3.233 4.233 1.00 97.38 109 ARG A N 1
ATOM 879 C CA . ARG A 1 109 ? 6.695 -4.445 3.486 1.00 97.38 109 ARG A CA 1
ATOM 880 C C . ARG A 1 109 ? 6.611 -4.224 1.980 1.00 97.38 109 ARG A C 1
ATOM 882 O O . ARG A 1 109 ? 7.461 -4.733 1.248 1.00 97.38 109 ARG A O 1
ATOM 889 N N . LEU A 1 110 ? 5.609 -3.475 1.523 1.00 97.50 110 LEU A N 1
ATOM 890 C CA . LEU A 1 110 ? 5.429 -3.109 0.124 1.00 97.50 110 LEU A CA 1
ATOM 891 C C . LEU A 1 110 ? 6.584 -2.226 -0.348 1.00 97.50 110 LEU A C 1
ATOM 893 O O . LEU A 1 110 ? 7.218 -2.556 -1.347 1.00 97.50 110 LEU A O 1
ATOM 897 N N . LYS A 1 111 ? 6.926 -1.183 0.412 1.00 97.31 111 LYS A N 1
ATOM 898 C CA . LYS A 1 111 ? 8.086 -0.323 0.164 1.00 97.31 111 LYS A CA 1
ATOM 899 C C . LYS A 1 111 ? 9.362 -1.148 0.013 1.00 97.31 111 LYS A C 1
ATOM 901 O O . LYS A 1 111 ? 10.009 -1.074 -1.028 1.00 97.31 111 LYS A O 1
ATOM 906 N N . ALA A 1 112 ? 9.663 -2.021 0.975 1.00 96.69 112 ALA A N 1
ATOM 907 C CA . ALA A 1 112 ? 10.848 -2.878 0.912 1.00 96.69 112 ALA A CA 1
ATOM 908 C C . ALA A 1 112 ? 10.868 -3.778 -0.342 1.00 96.69 112 ALA A C 1
ATOM 910 O O . ALA A 1 112 ? 11.927 -4.071 -0.899 1.00 96.69 112 ALA A O 1
ATOM 911 N N . ARG A 1 113 ? 9.698 -4.225 -0.819 1.00 96.00 113 ARG A N 1
ATOM 912 C CA . ARG A 1 113 ? 9.587 -5.008 -2.059 1.00 96.00 113 ARG A CA 1
ATOM 913 C C . ARG A 1 113 ? 9.829 -4.175 -3.302 1.00 96.00 113 ARG A C 1
ATOM 915 O O . ARG A 1 113 ? 10.571 -4.637 -4.162 1.00 96.00 113 ARG A O 1
ATOM 922 N N . LEU A 1 114 ? 9.233 -2.989 -3.382 1.00 95.00 114 LEU A N 1
ATOM 923 C CA . LEU A 1 114 ? 9.425 -2.047 -4.485 1.00 95.00 114 LEU A CA 1
ATOM 924 C C . LEU A 1 114 ? 10.891 -1.592 -4.568 1.00 95.00 114 LEU A C 1
ATOM 926 O O . LEU A 1 114 ? 11.470 -1.515 -5.653 1.00 95.00 114 LEU A O 1
ATOM 930 N N . GLU A 1 115 ? 11.543 -1.372 -3.428 1.00 92.75 115 GLU A N 1
ATOM 931 C CA . GLU A 1 115 ? 12.985 -1.112 -3.331 1.00 92.75 115 GLU A CA 1
ATOM 932 C C . GLU A 1 115 ? 13.815 -2.281 -3.880 1.00 92.75 115 GLU A C 1
ATOM 934 O O . GLU A 1 115 ? 14.711 -2.078 -4.701 1.00 92.75 115 GLU A O 1
ATOM 939 N N . ALA A 1 116 ? 13.444 -3.521 -3.555 1.00 93.06 116 ALA A N 1
ATOM 940 C CA . ALA A 1 116 ? 14.138 -4.728 -4.008 1.00 93.06 116 ALA A CA 1
ATOM 941 C C . ALA A 1 116 ? 13.952 -5.088 -5.502 1.00 93.06 116 ALA A C 1
ATOM 943 O O . ALA A 1 116 ? 14.592 -6.039 -5.978 1.00 93.06 116 ALA A O 1
ATOM 944 N N . LEU A 1 117 ? 13.102 -4.371 -6.251 1.00 90.81 117 LEU A N 1
ATOM 945 C CA . LEU A 1 117 ? 12.876 -4.630 -7.681 1.00 90.81 117 LEU A CA 1
ATOM 946 C C . LEU A 1 117 ? 14.077 -4.273 -8.582 1.00 90.81 117 LEU A C 1
ATOM 948 O O . LEU A 1 117 ? 14.102 -4.709 -9.726 1.00 90.81 117 LEU A O 1
ATOM 952 N N . GLY A 1 118 ? 15.115 -3.602 -8.068 1.00 80.50 118 GLY A N 1
ATOM 953 C CA . GLY A 1 118 ? 16.328 -3.282 -8.836 1.00 80.50 118 GLY A CA 1
ATOM 954 C C . GLY A 1 118 ? 16.108 -2.163 -9.859 1.00 80.50 118 GLY A C 1
ATOM 955 O O . GLY A 1 118 ? 15.399 -1.200 -9.552 1.00 80.50 118 GLY A O 1
ATOM 956 N N . ASP A 1 119 ? 16.744 -2.277 -11.032 1.00 77.06 119 ASP A N 1
ATOM 957 C CA . ASP A 1 119 ? 16.453 -1.423 -12.189 1.00 77.06 119 ASP A CA 1
ATOM 958 C C . ASP A 1 119 ? 15.123 -1.865 -12.802 1.00 77.06 119 ASP A C 1
ATOM 960 O O . AS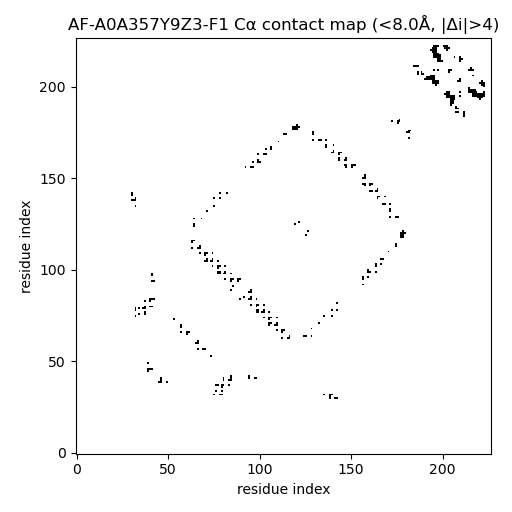P A 1 119 ? 14.958 -3.003 -13.246 1.00 77.06 119 ASP A O 1
ATOM 964 N N . ILE A 1 120 ? 14.157 -0.961 -12.731 1.00 77.94 120 ILE A N 1
ATOM 965 C CA . ILE A 1 120 ? 12.780 -1.179 -13.159 1.00 77.94 120 ILE A CA 1
ATOM 966 C C . ILE A 1 120 ? 12.428 -0.362 -14.401 1.00 77.94 120 ILE A C 1
ATOM 968 O O . ILE A 1 120 ? 11.274 -0.392 -14.837 1.00 77.94 120 ILE A O 1
ATOM 972 N N . SER A 1 121 ? 13.400 0.362 -14.963 1.00 73.56 121 SER A N 1
ATOM 973 C CA . SER A 1 121 ? 13.207 1.096 -16.205 1.00 73.56 121 SER A CA 1
ATOM 974 C C . SER A 1 121 ? 12.806 0.128 -17.325 1.00 73.56 121 SER A C 1
ATOM 976 O O . SER A 1 121 ? 13.326 -0.980 -17.443 1.00 73.56 121 SER A O 1
ATOM 978 N N . GLU A 1 122 ? 11.796 0.520 -18.103 1.00 78.19 122 GLU A N 1
ATOM 979 C CA . GLU A 1 122 ? 11.369 -0.198 -19.315 1.00 78.19 122 GLU A CA 1
ATOM 980 C C . GLU A 1 122 ? 10.873 -1.651 -19.104 1.00 78.19 122 GLU A C 1
ATOM 982 O O . GLU A 1 122 ? 10.809 -2.432 -20.053 1.00 78.19 122 GLU A O 1
ATOM 987 N N . ASN A 1 123 ? 10.457 -2.033 -17.886 1.00 82.19 123 ASN A N 1
ATOM 988 C CA . ASN A 1 123 ? 9.868 -3.351 -17.615 1.00 82.19 123 ASN A CA 1
ATOM 989 C C . ASN A 1 123 ? 8.319 -3.322 -17.663 1.00 82.19 123 ASN A C 1
ATOM 991 O O . ASN A 1 123 ? 7.700 -2.749 -16.761 1.00 82.19 123 ASN A O 1
ATOM 995 N N . PRO A 1 124 ? 7.654 -4.027 -18.607 1.00 86.88 124 PRO A N 1
ATOM 996 C CA . PRO A 1 124 ? 6.191 -3.999 -18.736 1.00 86.88 124 PRO A CA 1
ATOM 997 C C . PRO A 1 124 ? 5.421 -4.567 -17.534 1.00 86.88 124 PRO A C 1
ATOM 999 O O . PRO A 1 124 ? 4.265 -4.212 -17.309 1.00 86.88 124 PRO A O 1
ATOM 1002 N N . GLN A 1 125 ? 6.007 -5.503 -16.776 1.00 89.94 125 GLN A N 1
ATOM 1003 C CA . GLN A 1 125 ? 5.372 -6.010 -15.553 1.00 89.94 125 GLN A CA 1
ATOM 1004 C C . GLN A 1 125 ? 5.428 -4.968 -14.437 1.00 89.94 125 GLN A C 1
ATOM 1006 O O . GLN A 1 125 ? 4.478 -4.860 -13.667 1.00 89.94 125 GLN A O 1
ATOM 1011 N N . VAL A 1 126 ? 6.519 -4.202 -14.368 1.00 90.75 126 VAL A N 1
ATOM 1012 C CA . VAL A 1 126 ? 6.651 -3.112 -13.399 1.00 90.75 126 VAL A CA 1
ATOM 1013 C C . VAL A 1 126 ? 5.726 -1.965 -13.777 1.00 90.75 126 VAL A C 1
ATOM 1015 O O . VAL A 1 126 ? 5.028 -1.468 -12.909 1.00 90.75 126 VAL A O 1
ATOM 1018 N N . GLU A 1 127 ? 5.615 -1.617 -15.056 1.00 89.25 127 GLU A N 1
ATOM 1019 C CA . GLU A 1 127 ? 4.672 -0.593 -15.523 1.00 89.25 127 GLU A CA 1
ATOM 1020 C C . GLU A 1 127 ? 3.231 -0.873 -15.064 1.00 89.25 127 GLU A C 1
ATOM 1022 O O . GLU A 1 127 ? 2.627 -0.036 -14.401 1.00 89.25 127 GLU A O 1
ATOM 1027 N N . ARG A 1 128 ? 2.730 -2.099 -15.268 1.00 92.00 128 ARG A N 1
ATOM 1028 C CA . ARG A 1 128 ? 1.397 -2.506 -14.777 1.00 92.00 128 ARG A CA 1
ATOM 1029 C C . ARG A 1 128 ? 1.269 -2.550 -13.255 1.00 92.00 128 ARG A C 1
ATOM 1031 O O . ARG A 1 128 ? 0.152 -2.528 -12.733 1.00 92.00 128 ARG A O 1
ATOM 1038 N N . LEU A 1 129 ? 2.373 -2.748 -12.538 1.00 94.25 129 LEU A N 1
ATOM 1039 C CA . LEU A 1 129 ? 2.395 -2.668 -11.079 1.00 94.25 129 LEU A CA 1
ATOM 1040 C C . LEU A 1 129 ? 2.320 -1.204 -10.633 1.00 94.25 129 LEU A C 1
ATOM 1042 O O . LEU A 1 129 ? 1.608 -0.924 -9.679 1.00 94.25 129 LEU A O 1
ATOM 1046 N N . LEU A 1 130 ? 3.005 -0.288 -11.320 1.00 93.19 130 LEU A N 1
ATOM 1047 C CA . LEU A 1 130 ? 2.992 1.143 -11.015 1.00 93.19 130 LEU A CA 1
ATOM 1048 C C . LEU A 1 130 ? 1.622 1.761 -11.272 1.00 93.19 130 LEU A C 1
ATOM 1050 O O . LEU A 1 130 ? 1.119 2.437 -10.389 1.00 93.19 130 LEU A O 1
ATOM 1054 N N . GLU A 1 131 ? 0.975 1.440 -12.393 1.00 92.75 131 GLU A N 1
ATOM 1055 C CA . GLU A 1 131 ? -0.407 1.873 -12.666 1.00 92.75 131 GLU A CA 1
ATOM 1056 C C . GLU A 1 131 ? -1.363 1.440 -11.543 1.00 92.75 131 GLU A C 1
ATOM 1058 O O . GLU A 1 131 ? -2.180 2.218 -11.054 1.00 92.75 131 GLU A O 1
ATOM 1063 N N . ARG A 1 132 ? -1.225 0.193 -11.071 1.00 95.12 132 ARG A N 1
ATOM 1064 C CA . ARG A 1 132 ? -2.001 -0.307 -9.929 1.00 95.12 132 ARG A CA 1
ATOM 1065 C C . ARG A 1 132 ? -1.600 0.367 -8.623 1.00 95.12 132 ARG A C 1
ATOM 1067 O O . ARG A 1 132 ? -2.463 0.600 -7.787 1.00 95.12 132 ARG A O 1
ATOM 1074 N N . LEU A 1 133 ? -0.317 0.645 -8.413 1.00 95.06 133 LEU A N 1
ATOM 1075 C CA . LEU A 1 133 ? 0.155 1.341 -7.221 1.00 95.06 133 LEU A CA 1
ATOM 1076 C C . LEU A 1 133 ? -0.438 2.751 -7.164 1.00 95.06 133 LEU A C 1
ATOM 1078 O O . LEU A 1 133 ? -0.976 3.105 -6.124 1.00 95.06 133 LEU A O 1
ATOM 1082 N N . GLU A 1 134 ? -0.413 3.503 -8.266 1.00 94.00 134 GLU A N 1
ATOM 1083 C CA . GLU A 1 134 ? -1.032 4.830 -8.397 1.00 94.00 134 GLU A CA 1
ATOM 1084 C C . GLU A 1 134 ? -2.530 4.781 -8.073 1.00 94.00 134 GLU A C 1
ATOM 1086 O O . GLU A 1 134 ? -2.976 5.442 -7.135 1.00 94.00 134 GLU A O 1
ATOM 1091 N N . GLU A 1 135 ? -3.288 3.921 -8.767 1.00 93.69 135 GLU A N 1
ATOM 1092 C CA . GLU A 1 135 ? -4.741 3.784 -8.576 1.00 93.69 135 GLU A CA 1
ATOM 1093 C C . GLU A 1 135 ? -5.098 3.460 -7.115 1.00 93.69 135 GLU A C 1
ATOM 1095 O O . GLU A 1 135 ? -6.047 4.002 -6.543 1.00 93.69 135 GLU A O 1
ATOM 1100 N N . ARG A 1 136 ? -4.347 2.547 -6.487 1.00 95.00 136 ARG A N 1
ATOM 1101 C CA . ARG A 1 136 ? -4.597 2.143 -5.096 1.00 95.00 136 ARG A CA 1
ATOM 1102 C C . ARG A 1 136 ? -4.151 3.208 -4.106 1.00 95.00 136 ARG A C 1
ATOM 1104 O O . ARG A 1 136 ? -4.824 3.368 -3.095 1.00 95.00 136 ARG A O 1
ATOM 1111 N N . THR A 1 137 ? -3.079 3.939 -4.402 1.00 95.19 137 THR A N 1
ATOM 1112 C CA . THR A 1 137 ? -2.593 5.033 -3.552 1.00 95.19 137 THR A CA 1
ATOM 1113 C C . THR A 1 137 ? -3.645 6.119 -3.428 1.00 95.19 137 THR A C 1
ATOM 1115 O O . THR A 1 137 ? -4.031 6.440 -2.312 1.00 95.19 137 THR A O 1
ATOM 1118 N N . GLU A 1 138 ? -4.213 6.572 -4.544 1.00 93.44 138 GLU A N 1
ATOM 1119 C CA . GLU A 1 138 ? -5.283 7.575 -4.537 1.00 93.44 138 GLU A CA 1
ATOM 1120 C C . GLU A 1 138 ? -6.504 7.114 -3.717 1.00 93.44 138 GLU A C 1
ATOM 1122 O O . GLU A 1 138 ? -7.091 7.866 -2.938 1.00 93.44 138 GLU A O 1
ATOM 1127 N N . LYS A 1 139 ? -6.891 5.840 -3.860 1.00 94.44 139 LYS A N 1
ATOM 1128 C CA . LYS A 1 139 ? -7.999 5.251 -3.094 1.00 94.44 139 LYS A CA 1
ATOM 1129 C C . LYS A 1 139 ? -7.692 5.169 -1.599 1.00 94.44 139 LYS A C 1
ATOM 1131 O O . LYS A 1 139 ? -8.572 5.426 -0.783 1.00 94.44 139 LYS A O 1
ATOM 1136 N N . HIS A 1 140 ? -6.469 4.800 -1.226 1.00 95.69 140 HIS A N 1
ATOM 1137 C CA . HIS A 1 140 ? -6.064 4.725 0.179 1.00 95.69 140 HIS A CA 1
ATOM 1138 C C . HIS A 1 140 ? -5.967 6.119 0.788 1.00 95.69 140 HIS A C 1
ATOM 1140 O O . HIS A 1 140 ? -6.446 6.316 1.897 1.00 95.69 140 HIS A O 1
ATOM 1146 N N . GLU A 1 141 ? -5.426 7.096 0.064 1.00 94.00 141 GLU A N 1
ATOM 1147 C CA . GLU A 1 141 ? -5.359 8.484 0.522 1.00 94.00 141 GLU A CA 1
ATOM 1148 C C . GLU A 1 141 ? -6.745 9.049 0.825 1.00 94.00 141 GLU A C 1
ATOM 1150 O O . GLU A 1 141 ? -6.940 9.574 1.919 1.00 94.00 141 GLU A O 1
ATOM 1155 N N . ARG A 1 142 ? -7.721 8.840 -0.068 1.00 92.88 142 ARG A N 1
ATOM 1156 C CA . ARG A 1 142 ? -9.116 9.241 0.171 1.00 92.88 142 ARG A CA 1
ATOM 1157 C C . ARG A 1 142 ? -9.729 8.570 1.398 1.00 92.88 142 ARG A C 1
ATOM 1159 O O . ARG A 1 142 ? -10.428 9.223 2.162 1.00 92.88 142 ARG A O 1
ATOM 1166 N N . LEU A 1 143 ? -9.459 7.278 1.616 1.00 94.69 143 LEU A N 1
ATOM 1167 C CA . LEU A 1 143 ? -9.908 6.592 2.834 1.00 94.69 143 LEU A CA 1
ATOM 1168 C C . LEU A 1 143 ? -9.337 7.272 4.082 1.00 94.69 143 LEU A C 1
ATOM 1170 O O . LEU A 1 143 ? -10.055 7.498 5.049 1.00 94.69 143 LEU A O 1
ATOM 1174 N N . PHE A 1 144 ? -8.038 7.563 4.091 1.00 95.50 144 PHE A N 1
ATOM 1175 C CA . PHE A 1 144 ? -7.421 8.170 5.265 1.00 95.50 144 PHE A CA 1
ATOM 1176 C C . PHE A 1 144 ? -7.812 9.638 5.441 1.00 95.50 144 PHE A C 1
ATOM 1178 O O . PHE A 1 144 ? -7.818 10.100 6.573 1.00 95.50 144 PHE A O 1
ATOM 1185 N N . GLU A 1 145 ? -8.187 10.356 4.382 1.00 93.06 145 GLU A N 1
ATOM 1186 C CA . GLU A 1 145 ? -8.850 11.664 4.487 1.00 93.06 145 GLU A CA 1
ATOM 1187 C C . GLU A 1 145 ? -10.198 11.553 5.203 1.00 93.06 145 GLU A C 1
ATOM 1189 O O . GLU A 1 145 ? -10.411 12.267 6.178 1.00 93.06 145 GLU A O 1
ATOM 1194 N N . GLU A 1 146 ? -11.041 10.591 4.815 1.00 92.62 146 GLU A N 1
ATOM 1195 C CA . GLU A 1 146 ? -12.319 10.318 5.490 1.00 92.62 146 GLU A CA 1
ATOM 1196 C C . GLU A 1 146 ? -12.110 10.008 6.985 1.00 92.62 146 GLU A C 1
ATOM 1198 O O . GLU A 1 146 ? -12.798 10.551 7.850 1.00 92.62 146 GLU A O 1
ATOM 1203 N N . LEU A 1 147 ? -11.121 9.169 7.317 1.00 93.31 147 LEU A N 1
ATOM 1204 C CA . LEU A 1 147 ? -10.793 8.847 8.711 1.00 93.31 147 LEU A CA 1
ATOM 1205 C C . LEU A 1 147 ? -10.243 10.064 9.476 1.00 93.31 147 LEU A C 1
ATOM 1207 O O . LEU A 1 147 ? -10.539 10.227 10.657 1.00 93.31 147 LEU A O 1
ATOM 1211 N N . LEU A 1 148 ? -9.450 10.923 8.830 1.00 94.25 148 LEU A N 1
ATOM 1212 C CA . LEU A 1 148 ? -8.918 12.142 9.445 1.00 94.25 148 LEU A CA 1
ATOM 1213 C C . LEU A 1 148 ? -10.022 13.147 9.788 1.00 94.25 148 LEU A C 1
ATOM 1215 O O . LEU A 1 148 ? -9.930 13.786 10.833 1.00 94.25 148 LEU A O 1
ATOM 1219 N N . GLU A 1 149 ? -11.038 13.271 8.932 1.00 92.62 149 GLU A N 1
ATOM 1220 C CA . GLU A 1 149 ? -12.214 14.113 9.175 1.00 92.62 149 GLU A CA 1
ATOM 1221 C C . GLU A 1 149 ? -13.075 13.544 10.308 1.00 92.62 149 GLU A C 1
ATOM 1223 O O . GLU A 1 149 ? -13.391 14.249 11.263 1.00 92.62 149 GLU A O 1
ATOM 1228 N N . LYS A 1 150 ? -13.389 12.242 10.261 1.00 91.00 150 LYS A N 1
ATOM 1229 C CA . LYS A 1 150 ? -14.209 11.571 11.286 1.00 91.00 150 LYS A CA 1
ATOM 1230 C C . LYS A 1 150 ? -13.592 11.604 12.684 1.00 91.00 150 LYS A C 1
ATOM 1232 O O . LYS A 1 150 ? -14.314 11.657 13.677 1.00 91.00 150 LYS A O 1
ATOM 1237 N N . PHE A 1 151 ? -12.267 11.538 12.772 1.00 91.12 151 PHE A N 1
ATOM 1238 C CA . PHE A 1 151 ? -11.533 11.447 14.034 1.00 91.12 151 PHE A CA 1
ATOM 1239 C C . PHE A 1 151 ? -10.748 12.724 14.359 1.00 91.12 151 PHE A C 1
ATOM 1241 O O . PHE A 1 151 ? -9.699 12.649 15.003 1.00 91.12 151 PHE A O 1
ATOM 1248 N N . GLU A 1 152 ? -11.246 13.896 13.950 1.00 91.44 152 GLU A N 1
ATOM 1249 C CA . GLU A 1 152 ? -10.563 15.182 14.156 1.00 91.44 152 GLU A CA 1
ATOM 1250 C C . GLU A 1 152 ? -10.202 15.463 15.630 1.00 91.44 152 GLU A C 1
ATOM 1252 O O . GLU A 1 152 ? -9.114 15.984 15.918 1.00 91.44 152 GLU A O 1
ATOM 1257 N N . ASP A 1 153 ? -11.064 15.017 16.552 1.00 92.88 153 ASP A N 1
ATOM 1258 C CA . ASP A 1 153 ? -10.928 15.162 18.007 1.00 92.88 153 ASP A CA 1
ATOM 1259 C C . ASP A 1 153 ? -10.082 14.061 18.677 1.00 92.88 153 ASP A C 1
ATOM 1261 O O . ASP A 1 153 ? -9.727 14.170 19.853 1.00 92.88 153 ASP A O 1
ATOM 1265 N N . GLN A 1 154 ? -9.742 12.985 17.960 1.00 92.50 154 GLN A N 1
ATOM 1266 C CA . GLN A 1 154 ? -8.966 11.857 18.488 1.00 92.50 154 GLN A CA 1
ATOM 1267 C C . GLN A 1 154 ? -7.508 11.969 18.026 1.00 92.50 154 GLN A C 1
ATOM 1269 O O . GLN A 1 154 ? -7.121 11.394 17.010 1.00 92.50 154 GLN A O 1
ATOM 1274 N N . GLU A 1 155 ? -6.682 12.698 18.786 1.00 93.50 155 GLU A N 1
ATOM 1275 C CA . GLU A 1 155 ? -5.284 13.007 18.428 1.00 93.50 155 GLU A CA 1
ATOM 1276 C C . GLU A 1 155 ? -4.482 11.770 17.982 1.00 93.50 155 GLU A C 1
ATOM 1278 O O . GLU A 1 155 ? -3.834 11.797 16.936 1.00 93.50 155 GLU A O 1
ATOM 1283 N N . GLU A 1 156 ? -4.599 10.658 18.712 1.00 91.12 156 GLU A N 1
ATOM 1284 C CA . GLU A 1 156 ? -3.884 9.417 18.401 1.00 91.12 156 GLU A CA 1
ATOM 1285 C C . GLU A 1 156 ? -4.315 8.788 17.064 1.00 91.12 156 GLU A C 1
ATOM 1287 O O . GLU A 1 156 ? -3.464 8.370 16.274 1.00 91.12 156 GLU A O 1
ATOM 1292 N N . LEU A 1 157 ? -5.624 8.743 16.777 1.00 94.00 157 LEU A N 1
ATOM 1293 C CA . LEU A 1 157 ? -6.134 8.229 15.500 1.00 94.00 157 LEU A CA 1
ATOM 1294 C C . LEU A 1 157 ? -5.790 9.154 14.342 1.00 94.00 157 LEU A C 1
ATOM 1296 O O . LEU A 1 157 ? -5.479 8.688 13.244 1.00 94.00 157 LEU A O 1
ATOM 1300 N N . ARG A 1 158 ? -5.819 10.460 14.583 1.00 94.25 158 ARG A N 1
ATOM 1301 C CA . ARG A 1 158 ? -5.472 11.453 13.579 1.00 94.25 158 ARG A CA 1
ATOM 1302 C C . ARG A 1 158 ? -4.012 11.318 13.161 1.00 94.25 158 ARG A C 1
ATOM 1304 O O . ARG A 1 158 ? -3.714 11.296 11.970 1.00 94.25 158 ARG A O 1
ATOM 1311 N N . ASP A 1 159 ? -3.100 11.173 14.115 1.00 94.38 159 ASP A N 1
ATOM 1312 C CA . ASP A 1 159 ? -1.672 11.077 13.815 1.00 94.38 159 ASP A CA 1
ATOM 1313 C C . ASP A 1 159 ? -1.321 9.768 13.104 1.00 94.38 159 ASP A C 1
ATOM 1315 O O . ASP A 1 159 ? -0.611 9.784 12.095 1.00 94.38 159 ASP A O 1
ATOM 1319 N N . ILE A 1 160 ? -1.882 8.637 13.548 1.00 95.69 160 ILE A N 1
ATOM 1320 C CA . ILE A 1 160 ? -1.645 7.360 12.869 1.00 95.69 160 ILE A CA 1
ATOM 1321 C C . ILE A 1 160 ? -2.267 7.324 11.463 1.00 95.69 160 ILE A C 1
ATOM 1323 O O . ILE A 1 160 ? -1.658 6.754 10.555 1.00 95.69 160 ILE A O 1
ATOM 1327 N N . SER A 1 161 ? -3.435 7.947 11.265 1.00 95.75 161 SER A N 1
ATOM 1328 C CA . SER A 1 161 ? -4.102 8.043 9.957 1.00 95.75 161 SER A CA 1
ATOM 1329 C C . SER A 1 161 ? -3.339 8.954 9.002 1.00 95.75 161 SER A C 1
ATOM 1331 O O . SER A 1 161 ? -3.145 8.593 7.843 1.00 95.75 161 SER A O 1
ATOM 1333 N N . ARG A 1 162 ? -2.827 10.092 9.490 1.00 95.38 162 ARG A N 1
ATOM 1334 C CA . ARG A 1 162 ? -1.967 10.993 8.709 1.00 95.38 162 ARG A CA 1
ATOM 1335 C C . ARG A 1 162 ? -0.711 10.271 8.239 1.00 95.38 162 ARG A C 1
ATOM 1337 O O . ARG A 1 162 ? -0.396 10.283 7.055 1.00 95.38 162 ARG A O 1
ATOM 1344 N N . GLU A 1 163 ? -0.042 9.572 9.150 1.00 95.38 163 GLU A N 1
ATOM 1345 C CA . GLU A 1 163 ? 1.165 8.823 8.815 1.00 95.38 163 GLU A CA 1
ATOM 1346 C C . GLU A 1 163 ? 0.874 7.684 7.820 1.00 95.38 163 GLU A C 1
ATOM 1348 O O . GLU A 1 163 ? 1.663 7.424 6.913 1.00 95.38 163 GLU A O 1
ATOM 1353 N N . ALA A 1 164 ? -0.268 7.002 7.962 1.00 95.19 164 ALA A N 1
ATOM 1354 C CA . ALA A 1 164 ? -0.714 5.980 7.018 1.00 95.19 164 ALA A CA 1
ATOM 1355 C C . ALA A 1 164 ? -1.000 6.559 5.620 1.00 95.19 164 ALA A C 1
ATOM 1357 O O . ALA A 1 164 ? -0.648 5.923 4.625 1.00 95.19 164 ALA A O 1
ATOM 1358 N N . LYS A 1 165 ? -1.590 7.758 5.539 1.00 94.56 165 LYS A N 1
ATOM 1359 C CA . LYS A 1 165 ? -1.825 8.486 4.286 1.00 94.56 165 LYS A CA 1
ATOM 1360 C C . LYS A 1 165 ? -0.506 8.821 3.577 1.00 94.56 165 LYS A C 1
ATOM 1362 O O . LYS A 1 165 ? -0.301 8.417 2.438 1.00 94.56 165 LYS A O 1
ATOM 1367 N N . GLU A 1 166 ? 0.410 9.495 4.271 1.00 92.62 166 GLU A N 1
ATOM 1368 C CA . GLU A 1 166 ? 1.641 10.057 3.687 1.00 92.62 166 GLU A CA 1
ATOM 1369 C C . GLU A 1 166 ? 2.624 8.982 3.190 1.00 92.62 166 GLU A C 1
ATOM 1371 O O . GLU A 1 166 ? 3.230 9.116 2.124 1.00 92.62 166 GLU A O 1
ATOM 1376 N N . ARG A 1 167 ? 2.753 7.864 3.918 1.00 92.69 167 ARG A N 1
ATOM 1377 C CA . ARG A 1 167 ? 3.725 6.798 3.607 1.00 92.69 167 ARG A CA 1
ATOM 1378 C C . ARG A 1 167 ? 3.576 6.204 2.206 1.00 92.69 167 ARG A C 1
ATOM 1380 O O . ARG A 1 167 ? 4.586 5.828 1.597 1.00 92.69 167 ARG A O 1
ATOM 1387 N N . LEU A 1 168 ? 2.344 6.044 1.716 1.00 85.19 168 LEU A N 1
ATOM 1388 C CA . LEU A 1 168 ? 2.120 5.423 0.410 1.00 85.19 168 LEU A CA 1
ATOM 1389 C C . LEU A 1 168 ? 2.440 6.388 -0.726 1.00 85.19 168 LEU A C 1
ATOM 1391 O O . LEU A 1 168 ? 3.142 5.978 -1.647 1.00 85.19 168 LEU A O 1
ATOM 1395 N N . GLY A 1 169 ? 2.018 7.651 -0.610 1.00 90.62 169 GLY A N 1
ATOM 1396 C CA . GLY A 1 169 ? 2.344 8.710 -1.566 1.00 90.62 169 GLY A CA 1
ATOM 1397 C C . GLY A 1 169 ? 3.854 8.870 -1.743 1.00 90.62 169 GLY A C 1
ATOM 1398 O O . GLY A 1 169 ? 4.360 8.789 -2.860 1.00 90.62 169 GLY A O 1
ATOM 1399 N N . GLU A 1 170 ? 4.610 8.933 -0.641 1.00 92.31 170 GLU A N 1
ATOM 1400 C CA . GLU A 1 170 ? 6.076 8.980 -0.709 1.00 92.31 170 GLU A CA 1
ATOM 1401 C C . GLU A 1 170 ? 6.700 7.731 -1.359 1.00 92.31 170 GLU A C 1
ATOM 1403 O O . GLU A 1 170 ? 7.736 7.796 -2.028 1.00 92.31 170 GLU A O 1
ATOM 1408 N N . THR A 1 171 ? 6.128 6.553 -1.095 1.00 93.19 171 THR A N 1
ATOM 1409 C CA . THR A 1 171 ? 6.618 5.292 -1.670 1.00 93.19 171 THR A CA 1
ATOM 1410 C C . THR A 1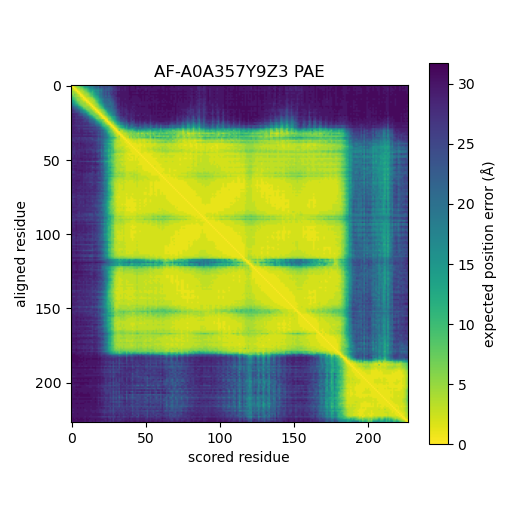 171 ? 6.350 5.256 -3.170 1.00 93.19 171 THR A C 1
ATOM 1412 O O . THR A 1 171 ? 7.218 4.831 -3.938 1.00 93.19 171 THR A O 1
ATOM 1415 N N . LEU A 1 172 ? 5.173 5.716 -3.590 1.00 93.25 172 LEU A N 1
ATOM 1416 C CA . LEU A 1 172 ? 4.786 5.830 -4.985 1.00 93.25 172 LEU A CA 1
ATOM 1417 C C . LEU A 1 172 ? 5.723 6.786 -5.728 1.00 93.25 172 LEU A C 1
ATOM 1419 O O . LEU A 1 172 ? 6.328 6.368 -6.713 1.00 93.25 172 LEU A O 1
ATOM 1423 N N . GLU A 1 173 ? 5.917 8.003 -5.216 1.00 91.25 173 GLU A N 1
ATOM 1424 C CA . GLU A 1 173 ? 6.784 9.023 -5.817 1.00 91.25 173 GLU A CA 1
ATOM 1425 C C . GLU A 1 173 ? 8.196 8.475 -6.075 1.00 91.25 173 GLU A C 1
ATOM 1427 O O . GLU A 1 173 ? 8.636 8.379 -7.223 1.00 91.25 173 GLU A O 1
ATOM 1432 N N . ARG A 1 174 ? 8.863 7.953 -5.036 1.00 90.50 174 ARG A N 1
ATOM 1433 C CA . ARG A 1 174 ? 10.209 7.361 -5.167 1.00 90.50 174 ARG A CA 1
ATOM 1434 C C . ARG A 1 174 ? 10.256 6.200 -6.162 1.00 90.50 174 ARG A C 1
ATOM 1436 O O . ARG A 1 174 ? 11.269 5.980 -6.830 1.00 90.50 174 ARG A O 1
ATOM 1443 N N . THR A 1 175 ? 9.190 5.406 -6.245 1.00 91.31 175 THR A N 1
ATOM 1444 C CA . THR A 1 175 ? 9.144 4.261 -7.164 1.00 91.31 175 THR A CA 1
ATOM 1445 C C . THR A 1 175 ? 8.956 4.724 -8.610 1.00 91.31 175 THR A C 1
ATOM 1447 O O . THR A 1 175 ? 9.621 4.199 -9.505 1.00 91.31 175 THR A O 1
ATOM 1450 N N . LEU A 1 176 ? 8.121 5.735 -8.850 1.00 90.00 176 LEU A N 1
ATOM 1451 C CA . LEU A 1 176 ? 7.915 6.306 -10.178 1.00 90.00 176 LEU A CA 1
ATOM 1452 C C . LEU A 1 176 ? 9.153 7.043 -10.700 1.00 90.00 176 LEU A C 1
ATOM 1454 O O . LEU A 1 176 ? 9.455 6.949 -11.891 1.00 90.00 176 LEU A O 1
ATOM 1458 N N . GLU A 1 177 ? 9.902 7.731 -9.838 1.00 87.12 177 GLU A N 1
ATOM 1459 C CA . GLU A 1 177 ? 11.200 8.320 -10.196 1.00 87.12 177 GLU A CA 1
ATOM 1460 C C . GLU A 1 177 ? 12.185 7.244 -10.666 1.00 87.12 177 GLU A C 1
ATOM 1462 O O . GLU A 1 177 ? 12.750 7.341 -11.756 1.00 87.12 177 GLU A O 1
ATOM 1467 N N . ARG A 1 178 ? 12.331 6.162 -9.888 1.00 88.19 178 ARG A N 1
ATOM 1468 C CA . ARG A 1 178 ? 13.206 5.025 -10.228 1.00 88.19 178 ARG A CA 1
ATOM 1469 C C . ARG A 1 178 ? 12.793 4.308 -11.510 1.00 88.19 178 ARG A C 1
ATOM 1471 O O . ARG A 1 178 ? 13.644 3.757 -12.198 1.00 88.19 178 ARG A O 1
ATOM 1478 N N . ALA A 1 179 ? 11.503 4.313 -11.829 1.00 85.75 179 ALA A N 1
ATOM 1479 C CA . ALA A 1 179 ? 10.974 3.770 -13.075 1.00 85.75 179 ALA A CA 1
ATOM 1480 C C . ALA A 1 179 ? 11.133 4.712 -14.277 1.00 85.75 179 ALA A C 1
ATOM 1482 O O . ALA A 1 179 ? 10.734 4.354 -15.386 1.00 85.75 179 ALA A O 1
ATOM 1483 N N . GLY A 1 180 ? 11.669 5.922 -14.080 1.00 80.12 180 GLY A N 1
ATOM 1484 C CA . GLY A 1 180 ? 11.739 6.942 -15.123 1.00 80.12 180 GLY A CA 1
ATOM 1485 C C . GLY A 1 18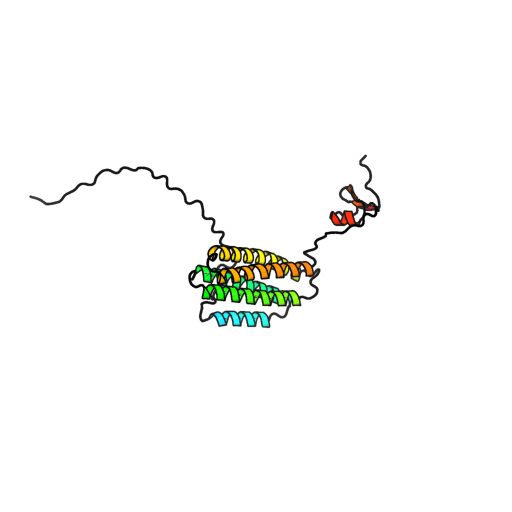0 ? 10.354 7.394 -15.598 1.00 80.12 180 GLY A C 1
ATOM 1486 O O . GLY A 1 180 ? 10.203 7.768 -16.763 1.00 80.12 180 GLY A O 1
ATOM 1487 N N . LYS A 1 181 ? 9.340 7.311 -14.724 1.00 78.94 181 LYS A N 1
ATOM 1488 C CA . LYS A 1 181 ? 7.950 7.727 -14.974 1.00 78.94 181 LYS A CA 1
ATOM 1489 C C . LYS A 1 181 ? 7.696 9.148 -14.489 1.00 78.94 181 LYS A C 1
ATOM 1491 O O . LYS A 1 181 ? 7.115 9.936 -15.228 1.00 78.94 181 LYS A O 1
ATOM 1496 N N . LEU A 1 182 ? 8.266 9.521 -13.343 1.00 66.94 182 LEU A N 1
ATOM 1497 C CA . LEU A 1 182 ? 8.442 10.920 -12.953 1.00 66.94 182 LEU A CA 1
ATOM 1498 C C . LEU A 1 182 ? 9.690 11.482 -13.636 1.00 66.94 182 LEU A C 1
ATOM 1500 O O . LEU A 1 182 ? 10.652 11.904 -13.001 1.00 66.94 182 LEU A O 1
ATOM 1504 N N . ARG A 1 183 ? 9.697 11.486 -14.974 1.00 54.59 183 ARG A N 1
ATOM 1505 C CA . ARG A 1 183 ? 10.558 12.441 -15.662 1.00 54.59 183 ARG A CA 1
ATOM 1506 C C . ARG A 1 183 ? 9.903 13.792 -15.461 1.00 54.59 183 ARG A C 1
ATOM 1508 O O . ARG A 1 183 ? 9.035 14.185 -16.239 1.00 54.59 183 ARG A O 1
ATOM 1515 N N . ASN A 1 184 ? 10.344 14.513 -14.435 1.00 51.34 184 ASN A N 1
ATOM 1516 C CA . ASN A 1 184 ? 10.396 15.952 -14.578 1.00 51.34 184 ASN A CA 1
ATOM 1517 C C . ASN A 1 184 ? 11.344 16.208 -15.759 1.00 51.34 184 ASN A C 1
ATOM 1519 O O . ASN A 1 184 ? 12.558 16.304 -15.606 1.00 51.34 184 ASN A O 1
ATOM 1523 N N . GLU A 1 185 ? 10.797 16.206 -16.975 1.00 54.09 185 GLU A N 1
ATOM 1524 C CA . GLU A 1 185 ? 11.446 16.750 -18.161 1.00 54.09 185 GLU A CA 1
ATOM 1525 C C . GLU A 1 185 ? 11.491 18.272 -17.995 1.00 54.09 185 GLU A C 1
ATOM 1527 O O . GLU A 1 185 ? 11.018 19.034 -18.837 1.00 54.09 185 GLU A O 1
ATOM 1532 N N . GLU A 1 186 ? 12.141 18.748 -16.935 1.00 60.16 186 GLU A N 1
ATOM 1533 C CA . GLU A 1 186 ? 12.815 20.025 -17.022 1.00 60.16 186 GLU A CA 1
ATOM 1534 C C . GLU A 1 186 ? 14.037 19.779 -17.907 1.00 60.16 186 GLU A C 1
ATOM 1536 O O . GLU A 1 186 ? 15.176 19.623 -17.475 1.00 60.16 186 GLU A O 1
ATOM 1541 N N . ILE A 1 187 ? 13.764 19.616 -19.201 1.00 70.62 187 ILE A N 1
ATOM 1542 C CA . ILE A 1 187 ? 14.786 19.524 -20.221 1.00 70.62 187 ILE A CA 1
ATOM 1543 C C . ILE A 1 187 ? 15.471 20.893 -20.211 1.00 70.62 187 ILE A C 1
ATOM 1545 O O . ILE A 1 187 ? 14.955 21.884 -20.744 1.00 70.62 187 ILE A O 1
ATOM 1549 N N . VAL A 1 188 ? 16.618 20.952 -19.534 1.00 79.75 188 VAL A N 1
ATOM 1550 C CA . VAL A 1 188 ? 17.476 22.130 -19.489 1.00 79.75 188 VAL A CA 1
ATOM 1551 C C . VAL A 1 188 ? 18.171 22.228 -20.837 1.00 79.75 188 VAL A C 1
ATOM 1553 O O . VAL A 1 188 ? 19.154 21.542 -21.112 1.00 79.75 188 VAL A O 1
ATOM 1556 N N . CYS A 1 189 ? 17.631 23.076 -21.703 1.00 87.81 189 CYS A N 1
ATOM 1557 C CA . CYS A 1 189 ? 18.238 23.339 -22.996 1.00 87.81 189 CYS A CA 1
ATOM 1558 C C . CYS A 1 189 ? 19.293 24.428 -22.900 1.00 87.81 189 CYS A C 1
ATOM 1560 O O . CYS A 1 189 ? 19.082 25.486 -22.305 1.00 87.81 189 CYS A O 1
ATOM 1562 N N . THR A 1 190 ? 20.427 24.182 -23.550 1.00 85.62 190 THR A N 1
ATOM 1563 C CA . THR A 1 190 ? 21.411 25.228 -23.815 1.00 85.62 190 THR A CA 1
ATOM 1564 C C . THR A 1 190 ? 20.791 26.308 -24.697 1.00 85.62 190 THR A C 1
ATOM 1566 O O . THR A 1 190 ? 20.012 25.994 -25.593 1.00 85.62 190 THR A O 1
ATOM 1569 N N . GLN A 1 191 ? 21.218 27.558 -24.530 1.00 90.25 191 GLN A N 1
ATOM 1570 C CA . GLN A 1 191 ? 20.800 28.680 -25.386 1.00 90.25 191 GLN A CA 1
ATOM 1571 C C . GLN A 1 191 ? 21.567 28.739 -26.726 1.00 90.25 191 GLN A C 1
ATOM 1573 O O . GLN A 1 191 ? 21.600 29.776 -27.384 1.00 90.25 191 GLN A O 1
ATOM 1578 N N . ILE A 1 192 ? 22.226 27.645 -27.126 1.00 94.62 192 ILE A N 1
ATOM 1579 C CA . ILE A 1 192 ? 22.928 27.549 -28.410 1.00 94.62 192 ILE A CA 1
ATOM 1580 C C . ILE A 1 192 ? 21.884 27.477 -29.523 1.00 94.62 192 ILE A C 1
ATOM 1582 O O . ILE A 1 192 ? 20.991 26.630 -29.484 1.00 94.62 192 ILE A O 1
ATOM 1586 N N . TYR A 1 193 ? 22.013 28.362 -30.509 1.00 95.06 193 TYR A N 1
ATOM 1587 C CA . TYR A 1 193 ? 21.155 28.376 -31.686 1.00 95.06 193 TYR A CA 1
ATOM 1588 C C . TYR A 1 193 ? 21.702 27.414 -32.751 1.00 95.06 193 TYR A C 1
ATOM 1590 O O . TYR A 1 193 ? 22.715 27.705 -33.384 1.00 95.06 193 TYR A O 1
ATOM 1598 N N . ASP A 1 194 ? 21.034 26.275 -32.927 1.00 96.81 194 ASP A N 1
ATOM 1599 C CA . ASP A 1 194 ? 21.279 25.265 -33.968 1.00 96.81 194 ASP A CA 1
ATOM 1600 C C . ASP A 1 194 ? 19.919 24.752 -34.480 1.00 96.81 194 ASP A C 1
ATOM 1602 O O . ASP A 1 194 ? 19.441 23.700 -34.047 1.00 96.81 194 ASP A O 1
ATOM 1606 N N . PRO A 1 195 ? 19.210 25.547 -35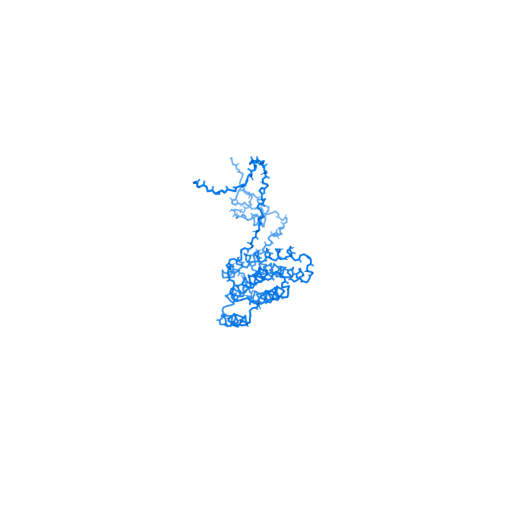.301 1.00 97.50 195 PRO A N 1
ATOM 1607 C CA . PRO A 1 195 ? 17.776 25.398 -35.478 1.00 97.50 195 PRO A CA 1
ATOM 1608 C C . PRO A 1 195 ? 17.387 24.084 -36.155 1.00 97.50 195 PRO A C 1
ATOM 1610 O O . PRO A 1 195 ? 18.081 23.571 -37.036 1.00 97.50 195 PRO A O 1
ATOM 1613 N N . VAL A 1 196 ? 16.212 23.577 -35.787 1.00 97.81 196 VAL A N 1
ATOM 1614 C CA . VAL A 1 196 ? 15.599 22.387 -36.391 1.00 97.81 196 VAL A CA 1
ATOM 1615 C C . VAL A 1 196 ? 14.136 22.646 -36.731 1.00 97.81 196 VAL A C 1
ATOM 1617 O O . VAL A 1 196 ? 13.445 23.391 -36.034 1.00 97.81 196 VAL A O 1
ATOM 1620 N N . CYS A 1 197 ? 13.648 22.012 -37.793 1.00 97.81 197 CYS A N 1
ATOM 1621 C CA . CYS A 1 197 ? 12.253 22.092 -38.197 1.00 97.81 197 CYS A CA 1
ATOM 1622 C C . CYS A 1 197 ? 11.492 20.886 -37.653 1.00 97.81 197 CYS A C 1
ATOM 1624 O O . CYS A 1 197 ? 11.841 19.744 -37.965 1.00 97.81 197 CYS A O 1
ATOM 1626 N N . GLY A 1 198 ? 10.453 21.132 -36.859 1.00 97.00 198 GLY A N 1
ATOM 1627 C CA . GLY A 1 198 ? 9.569 20.102 -36.328 1.00 97.00 198 GLY A CA 1
ATOM 1628 C C . GLY A 1 198 ? 8.604 19.546 -37.376 1.00 97.00 198 GLY A C 1
ATOM 1629 O O . GLY A 1 198 ? 8.279 20.191 -38.379 1.00 97.00 198 GLY A O 1
ATOM 1630 N N . GLN A 1 199 ? 8.095 18.337 -37.139 1.00 96.25 199 GLN A N 1
ATOM 1631 C CA . GLN A 1 199 ? 6.997 17.779 -37.933 1.00 96.25 199 GLN A CA 1
ATOM 1632 C C . GLN A 1 199 ? 5.710 18.609 -37.835 1.00 96.25 199 GLN A C 1
ATOM 1634 O O . GLN A 1 199 ? 4.903 18.570 -38.763 1.00 96.25 199 GLN A O 1
ATOM 1639 N N . ASP A 1 200 ? 5.561 19.417 -36.785 1.00 95.94 200 ASP A N 1
ATOM 1640 C CA . ASP A 1 200 ? 4.475 20.384 -36.605 1.00 95.94 200 ASP A CA 1
ATOM 1641 C C . ASP A 1 200 ? 4.640 21.666 -37.450 1.00 95.94 200 ASP A C 1
ATOM 1643 O O . ASP A 1 200 ? 3.787 22.551 -37.413 1.00 95.94 200 ASP A O 1
ATOM 1647 N N . GLY A 1 201 ? 5.724 21.773 -38.229 1.00 94.81 201 GLY A N 1
ATOM 1648 C CA . GLY A 1 201 ? 6.012 22.927 -39.078 1.00 94.81 201 GLY A CA 1
ATOM 1649 C C . GLY A 1 201 ? 6.578 24.137 -38.334 1.00 94.81 201 GLY A C 1
ATOM 1650 O O . GLY A 1 201 ? 6.697 25.200 -38.944 1.00 94.81 201 GLY A O 1
ATOM 1651 N N . LYS A 1 202 ? 6.950 23.999 -37.054 1.00 96.38 202 LYS A N 1
ATOM 1652 C CA . LYS A 1 202 ? 7.598 25.065 -36.282 1.00 96.38 202 LYS A CA 1
ATOM 1653 C C . LYS A 1 202 ? 9.114 24.904 -36.264 1.00 96.38 202 LYS A C 1
ATOM 1655 O O . LYS A 1 202 ? 9.648 23.801 -36.156 1.00 96.38 202 LYS A O 1
ATOM 1660 N N . THR A 1 203 ? 9.811 26.033 -36.335 1.00 97.06 203 THR A N 1
ATOM 1661 C CA . THR A 1 203 ? 11.254 26.101 -36.091 1.00 97.06 203 THR A CA 1
ATOM 1662 C C . THR A 1 203 ? 11.521 26.123 -34.588 1.00 97.06 203 THR A C 1
ATOM 1664 O O . THR A 1 203 ? 10.966 26.960 -33.876 1.00 97.06 203 THR A O 1
ATOM 1667 N N . TYR A 1 204 ? 12.410 25.252 -34.120 1.00 96.94 204 TYR A N 1
ATOM 1668 C CA . TYR A 1 204 ? 12.919 25.225 -32.748 1.00 96.94 204 TYR A CA 1
ATOM 1669 C C . TYR A 1 204 ? 14.374 25.689 -32.718 1.00 96.94 204 TYR A C 1
ATOM 1671 O O . TYR A 1 204 ? 15.135 25.361 -33.625 1.00 96.94 204 TYR A O 1
ATOM 1679 N N . SER A 1 205 ? 14.775 26.415 -31.667 1.00 96.50 205 SER A N 1
ATOM 1680 C CA . SER A 1 205 ? 16.124 26.997 -31.544 1.00 96.50 205 SER A CA 1
ATOM 1681 C C . SER A 1 205 ? 17.251 25.962 -31.535 1.00 96.50 205 SER A C 1
ATOM 1683 O O . SER A 1 205 ? 18.367 26.287 -31.924 1.00 96.50 205 SER A O 1
ATOM 1685 N N . ASN A 1 206 ? 16.971 24.743 -31.070 1.00 95.75 206 ASN A N 1
ATOM 1686 C CA . ASN A 1 206 ? 17.839 23.571 -31.174 1.00 95.75 206 ASN A CA 1
ATOM 1687 C C . ASN A 1 206 ? 17.038 22.273 -30.992 1.00 95.75 206 ASN A C 1
ATOM 1689 O O . ASN A 1 206 ? 15.840 22.300 -30.683 1.00 95.75 206 ASN A O 1
ATOM 1693 N N . ASP A 1 207 ? 17.705 21.133 -31.184 1.00 95.00 207 ASP A N 1
ATOM 1694 C CA . ASP A 1 207 ? 17.110 19.801 -31.053 1.00 95.00 207 ASP A CA 1
ATOM 1695 C C . ASP A 1 207 ? 16.552 19.544 -29.645 1.00 95.00 207 ASP A C 1
ATOM 1697 O O . ASP A 1 207 ? 15.480 18.956 -29.502 1.00 95.00 207 ASP A O 1
ATOM 1701 N N . CYS A 1 208 ? 17.226 20.048 -28.611 1.00 94.12 208 CYS A N 1
ATOM 1702 C CA . CYS A 1 208 ? 16.756 19.985 -27.235 1.00 94.12 208 CYS A CA 1
ATOM 1703 C C . CYS A 1 208 ? 15.390 20.666 -27.068 1.00 94.12 208 CYS A C 1
ATOM 1705 O O . CYS A 1 208 ? 14.471 20.072 -26.500 1.00 94.12 208 CYS A O 1
ATOM 1707 N N . HIS A 1 209 ? 15.212 21.879 -27.601 1.00 93.88 209 HIS A N 1
ATOM 1708 C CA . HIS A 1 209 ? 13.937 22.595 -27.507 1.00 93.88 209 HIS A CA 1
ATOM 1709 C C . HIS A 1 209 ? 12.802 21.885 -28.261 1.00 93.88 209 HIS A C 1
ATOM 1711 O O . HIS A 1 209 ? 11.664 21.925 -27.790 1.00 93.88 209 HIS A O 1
ATOM 1717 N N . ALA A 1 210 ? 13.100 21.206 -29.375 1.00 92.69 210 ALA A N 1
ATOM 1718 C CA . ALA A 1 210 ? 12.129 20.371 -30.087 1.00 92.69 210 ALA A CA 1
ATOM 1719 C C . ALA A 1 210 ? 11.713 19.145 -29.255 1.00 92.69 210 ALA A C 1
ATOM 1721 O O . ALA A 1 210 ? 10.519 18.887 -29.085 1.00 92.69 210 ALA A O 1
ATOM 1722 N N . ARG A 1 211 ? 12.682 18.444 -28.643 1.00 88.31 211 ARG A N 1
ATOM 1723 C CA . ARG A 1 211 ? 12.413 17.310 -27.739 1.00 88.31 211 ARG A CA 1
ATOM 1724 C C . ARG A 1 211 ? 11.618 17.731 -26.506 1.00 88.31 211 ARG A C 1
ATOM 1726 O O . ARG A 1 211 ? 10.681 17.034 -26.137 1.00 88.31 211 ARG A O 1
ATOM 1733 N N . ARG A 1 212 ? 11.920 18.898 -25.923 1.00 88.62 212 ARG A N 1
ATOM 1734 C CA . ARG A 1 212 ? 11.159 19.467 -24.795 1.00 88.62 212 ARG A CA 1
ATOM 1735 C C . ARG A 1 212 ? 9.703 19.749 -25.140 1.00 88.62 212 ARG A C 1
ATOM 1737 O O . ARG A 1 212 ? 8.830 19.599 -24.295 1.00 88.62 212 ARG A O 1
ATOM 1744 N N . ALA A 1 213 ? 9.436 20.138 -26.381 1.00 89.12 213 ALA A N 1
ATOM 1745 C CA . ALA A 1 213 ? 8.079 20.298 -26.886 1.00 89.12 213 ALA A CA 1
ATOM 1746 C C . ALA A 1 213 ? 7.438 18.975 -27.347 1.00 89.12 213 ALA A C 1
ATOM 1748 O O . ALA A 1 213 ? 6.310 19.000 -27.831 1.00 89.12 213 ALA A O 1
ATOM 1749 N N . LYS A 1 214 ? 8.138 17.839 -27.204 1.00 90.88 214 LYS A N 1
ATOM 1750 C CA . LYS A 1 214 ? 7.719 16.505 -27.659 1.00 90.88 214 LYS A CA 1
ATOM 1751 C C . LYS A 1 214 ? 7.378 16.465 -29.154 1.00 90.88 214 LYS A C 1
ATOM 1753 O O . LYS A 1 214 ? 6.435 15.795 -29.565 1.00 90.88 214 LYS A O 1
ATOM 1758 N N . VAL A 1 215 ? 8.154 17.185 -29.969 1.00 93.25 215 VAL A N 1
ATOM 1759 C CA . VAL A 1 215 ? 7.997 17.233 -31.428 1.00 93.25 215 VAL A CA 1
ATOM 1760 C C . VAL A 1 215 ? 9.154 16.513 -32.110 1.00 93.25 215 VAL A C 1
ATOM 1762 O O . VAL A 1 215 ? 10.324 16.813 -31.870 1.00 93.25 215 VAL A O 1
ATOM 1765 N N . GLU A 1 216 ? 8.826 15.572 -32.997 1.00 93.00 216 GLU A N 1
ATOM 1766 C CA . GLU A 1 216 ? 9.817 14.912 -33.846 1.00 93.00 216 GLU A CA 1
ATOM 1767 C C . GLU A 1 216 ? 10.420 15.896 -34.856 1.00 93.00 216 GLU A C 1
ATOM 1769 O O . GLU A 1 216 ? 9.723 16.710 -35.469 1.00 93.00 216 GLU A O 1
ATOM 1774 N N . ILE A 1 217 ? 11.735 15.808 -35.057 1.00 96.06 217 ILE A N 1
ATOM 1775 C CA . ILE A 1 217 ? 12.465 16.672 -35.986 1.00 96.06 217 ILE A CA 1
ATOM 1776 C C . ILE A 1 217 ? 12.265 16.153 -37.410 1.00 96.06 217 ILE A C 1
ATOM 1778 O O . ILE A 1 217 ? 12.620 15.020 -37.726 1.00 96.06 217 ILE A O 1
ATOM 1782 N N . ARG A 1 218 ? 11.729 17.006 -38.285 1.00 96.75 218 ARG A N 1
ATOM 1783 C CA . ARG A 1 218 ? 11.575 16.744 -39.721 1.00 96.75 218 ARG A CA 1
ATOM 1784 C C . ARG A 1 218 ? 12.900 16.903 -40.464 1.00 96.75 218 ARG A C 1
ATOM 1786 O O . ARG A 1 218 ? 13.245 16.066 -41.289 1.00 96.75 218 ARG A O 1
ATOM 1793 N N . GLN A 1 219 ? 13.617 17.997 -40.208 1.00 96.25 219 GLN A N 1
ATOM 1794 C CA . GLN A 1 219 ? 14.890 18.310 -40.864 1.00 96.25 219 GLN A CA 1
ATOM 1795 C C . GLN A 1 219 ? 15.756 19.234 -40.003 1.00 96.25 219 GLN A C 1
ATOM 1797 O O . GLN A 1 219 ? 15.247 19.956 -39.143 1.00 96.25 219 GLN A O 1
ATOM 1802 N N . LYS A 1 220 ? 17.066 19.237 -40.273 1.00 96.81 220 LYS A N 1
ATOM 1803 C CA . LYS A 1 220 ? 17.981 20.262 -39.754 1.00 96.81 220 LYS A CA 1
ATOM 1804 C C . LYS A 1 220 ? 17.711 21.611 -40.425 1.00 96.81 220 LYS A C 1
ATOM 1806 O O . LYS A 1 220 ? 17.333 21.650 -41.596 1.00 96.81 220 LYS A O 1
ATOM 1811 N N . GLY A 1 221 ? 17.967 22.694 -39.700 1.00 96.00 221 GLY A N 1
ATOM 1812 C CA . GLY A 1 221 ? 17.670 24.055 -40.132 1.00 96.00 221 GLY A CA 1
ATOM 1813 C C . GLY A 1 221 ? 16.223 24.460 -39.857 1.00 96.00 221 GLY A C 1
ATOM 1814 O O . GLY A 1 221 ? 15.397 23.662 -39.418 1.00 96.00 221 GLY A O 1
ATOM 1815 N N . GLU A 1 222 ? 15.917 25.727 -40.119 1.00 97.31 222 GLU A N 1
ATOM 1816 C CA . GLU A 1 222 ? 14.583 26.296 -39.918 1.00 97.31 222 GLU A CA 1
ATOM 1817 C C . GLU A 1 222 ? 13.533 25.658 -40.843 1.00 97.31 222 GLU A C 1
ATOM 1819 O O . GLU A 1 222 ? 13.849 25.100 -41.902 1.00 97.31 222 GLU A O 1
ATOM 1824 N N . CYS A 1 223 ? 12.259 25.740 -40.457 1.00 96.50 223 CYS A N 1
ATOM 1825 C CA . CYS A 1 223 ? 11.175 25.322 -41.332 1.00 96.50 223 CYS A CA 1
ATOM 1826 C C . CYS A 1 223 ? 11.065 26.223 -42.572 1.00 96.50 223 CYS A C 1
ATOM 1828 O O . CYS A 1 223 ? 11.266 27.437 -42.482 1.00 96.50 223 CYS A O 1
ATOM 1830 N N . PRO A 1 224 ? 10.713 25.649 -43.738 1.00 92.44 224 PRO A N 1
ATOM 1831 C CA . PRO A 1 224 ? 10.484 26.428 -44.947 1.00 92.44 224 PRO A CA 1
ATOM 1832 C C . PRO A 1 224 ? 9.319 27.402 -44.738 1.00 92.44 224 PRO A C 1
ATOM 1834 O O . PRO A 1 224 ? 8.329 27.067 -44.084 1.00 92.44 224 PRO A O 1
ATOM 1837 N N . ARG A 1 225 ? 9.422 28.610 -45.306 1.00 84.38 225 ARG A N 1
ATOM 1838 C CA . ARG A 1 225 ? 8.321 29.579 -45.252 1.00 84.38 225 ARG A CA 1
ATOM 1839 C C . ARG A 1 225 ? 7.112 29.025 -46.015 1.00 84.38 225 ARG A C 1
ATOM 1841 O O . ARG A 1 225 ? 7.310 28.499 -47.112 1.00 84.38 225 ARG A O 1
ATOM 1848 N N . PRO A 1 226 ? 5.889 29.148 -45.472 1.00 74.62 226 PRO A N 1
ATOM 1849 C CA . PRO A 1 226 ? 4.695 28.868 -46.254 1.00 74.62 226 PRO A CA 1
ATOM 1850 C C . PRO A 1 226 ? 4.662 29.831 -47.449 1.00 74.62 226 PRO A C 1
ATOM 1852 O O . PRO A 1 226 ? 4.917 31.027 -47.284 1.00 74.62 226 PRO A O 1
ATOM 1855 N N . PHE A 1 227 ? 4.436 29.273 -48.637 1.00 62.56 227 PHE A N 1
ATOM 1856 C CA . PHE A 1 227 ? 4.277 30.015 -49.887 1.00 62.56 227 PHE A CA 1
ATOM 1857 C C . PHE A 1 227 ? 2.859 30.566 -50.022 1.00 62.56 227 PHE A C 1
ATOM 1859 O O . PHE A 1 227 ? 1.922 29.879 -49.551 1.00 62.56 227 PHE A O 1
#

pLDDT: mean 85.72, std 18.27, range [36.66, 98.25]

Secondary structure (DSSP, 8-state):
--------------------PPPP---------S-S---S-TTSTTHHHHHHHHHHHHHH--SHHHHHHHHHHHHHHHHHHHHHHHHH-TT-HHHHHHHHHHHHHHHHHHHHHHHTT---TT-HHHHHHHHHHHHHHHHHHHHHHHHHHHTTT-HHHHHHHHHHHHHHHHHHHHHHHHTT-S-------------EEETTS-EESSHHHHHHTT--EEEESPPPPP-